Protein AF-A0A1J5QYT0-F1 (afdb_monomer_lite)

pLDDT: mean 80.55, std 23.16, range [34.62, 98.75]

Foldseek 3Di:
DDDDDDDDDDDDDDDDDDDDDDDDDDDDDDDDDDDDDDDDDDDDDDDDDDDDDDDDDPDDDPDPDPPPPPPPLDDAAADPAFDPDDAADDADAFQQWEWDDPDQQQLQIATRCVRAVFHFHPCDDLVCLVVALLDPCRLVVRADDPVRLVVNLVRQCRNHVPPADPQQFDFAFLQHSSLGTGRRDSNGTHRRDARNPDPHNDHPLVVLSVVLSVCCSVVQFPSSLQRSLSSVGSVCSNDRRNDPDD

Organism: NCBI:txid410659

Sequence (246 aa):
MNATRAVKPRGAAGYLWMLVGLVLCGVLVSGCRSTTADAPGGRVPSAGPGATGTPVPSGITAAPAPATTTAVAAALVVGPGPSGAYRAQAQPAPGTCHYRVLGAAAGSVLPDPVCTPGARNPAVTPATLRTTICRSGYSSSIRPPERITSTEKAASIKAYAYAGNRRVVEYDHLISLELGGDPNDSRNLWPEPNAATATTFTNAKDTVENRLHTLVCAGTITLASAQDAIASNWTTALAVATGPSS

Radius of gyration: 28.67 Å; chains: 1; bounding box: 87×89×65 Å

Secondary structure (DSSP, 8-state):
----PPPPP--PPPP-------------------------------------PPPPPS---PPPPP------PPPPEE-----TT--PPPPPPTT----EEEETTTTEEE--TTT---EE-TT--GGGGGGTTTSTTHHHHHPPPHHHHHHHHHHHHHHTT--S-TTT-EEEESS-GGGTB-SS-GGGEEEE---TT-SSS--HHHHHHHHHHHHHHTTSS-HHHHHHHHHHHTTTHHHHHH-S--

Structure (mmCIF, N/CA/C/O backbone):
data_AF-A0A1J5QYT0-F1
#
_entry.id   AF-A0A1J5QYT0-F1
#
loop_
_atom_site.group_PDB
_atom_site.id
_atom_site.type_symbol
_atom_site.label_atom_id
_atom_site.label_alt_id
_atom_site.label_comp_id
_atom_site.label_asym_id
_atom_site.label_entity_id
_atom_site.label_seq_id
_atom_site.pdbx_PDB_ins_code
_atom_site.Cartn_x
_atom_site.Cartn_y
_atom_site.Cartn_z
_atom_site.occupancy
_atom_site.B_iso_or_equiv
_atom_site.auth_seq_id
_atom_site.auth_comp_id
_atom_site.auth_asym_id
_atom_site.auth_atom_id
_atom_site.pdbx_PDB_model_num
ATOM 1 N N . MET A 1 1 ? 47.669 -43.168 10.881 1.00 47.53 1 MET A N 1
ATOM 2 C CA . MET A 1 1 ? 47.500 -41.713 10.683 1.00 47.53 1 MET A CA 1
ATOM 3 C C . MET A 1 1 ? 46.179 -41.480 9.966 1.00 47.53 1 MET A C 1
ATOM 5 O O . MET A 1 1 ? 46.131 -41.655 8.761 1.00 47.53 1 MET A O 1
ATOM 9 N N . ASN A 1 2 ? 45.100 -41.169 10.686 1.00 40.88 2 ASN A N 1
ATOM 10 C CA . ASN A 1 2 ? 43.971 -40.443 10.104 1.00 40.88 2 ASN A CA 1
ATOM 11 C C . ASN A 1 2 ? 43.167 -39.803 11.240 1.00 40.88 2 ASN A C 1
ATOM 13 O O . ASN A 1 2 ? 42.666 -40.500 12.119 1.00 40.88 2 ASN A O 1
ATOM 17 N N . ALA A 1 3 ? 43.157 -38.474 11.275 1.00 46.19 3 ALA A N 1
ATOM 18 C CA . ALA A 1 3 ? 42.608 -37.682 12.364 1.00 46.19 3 ALA A CA 1
ATOM 19 C C . ALA A 1 3 ? 41.097 -37.489 12.181 1.00 46.19 3 ALA A C 1
ATOM 21 O O . ALA A 1 3 ? 40.650 -36.824 11.248 1.00 46.19 3 ALA A O 1
ATOM 22 N N . THR A 1 4 ? 40.312 -38.024 13.111 1.00 51.75 4 THR A N 1
ATOM 23 C CA . THR A 1 4 ? 38.907 -37.665 13.329 1.00 51.75 4 THR A CA 1
ATOM 24 C C . THR A 1 4 ? 38.815 -36.214 13.805 1.00 51.75 4 THR A C 1
ATOM 26 O O . THR A 1 4 ? 39.212 -35.894 14.926 1.00 51.75 4 THR A O 1
ATOM 29 N N . ARG A 1 5 ? 38.290 -35.315 12.962 1.00 55.03 5 ARG A N 1
ATOM 30 C CA . ARG A 1 5 ? 37.909 -33.955 13.374 1.00 55.03 5 ARG A CA 1
ATOM 31 C C . ARG A 1 5 ? 36.536 -33.984 14.042 1.00 55.03 5 ARG A C 1
ATOM 33 O O . ARG A 1 5 ? 35.536 -34.296 13.406 1.00 55.03 5 ARG A O 1
ATOM 40 N N . ALA A 1 6 ? 36.513 -33.612 15.318 1.00 50.34 6 ALA A N 1
ATOM 41 C CA . ALA A 1 6 ? 35.306 -33.318 16.074 1.00 50.34 6 ALA A CA 1
ATOM 42 C C . ALA A 1 6 ? 34.612 -32.058 15.524 1.00 50.34 6 ALA A C 1
ATOM 44 O O . ALA A 1 6 ? 35.241 -31.013 15.344 1.00 50.34 6 ALA A O 1
ATOM 45 N N . VAL A 1 7 ? 33.305 -32.157 15.278 1.00 56.94 7 VAL A N 1
ATOM 46 C CA . VAL A 1 7 ? 32.436 -31.028 14.927 1.00 56.94 7 VAL A CA 1
ATOM 47 C C . VAL A 1 7 ? 31.941 -30.382 16.222 1.00 56.94 7 VAL A C 1
ATOM 49 O O . VAL A 1 7 ? 31.305 -31.028 17.050 1.00 56.94 7 VAL A O 1
ATOM 52 N N . LYS A 1 8 ? 32.260 -29.097 16.406 1.00 48.34 8 LYS A N 1
ATOM 53 C CA . LYS A 1 8 ? 31.825 -28.267 17.538 1.00 48.34 8 LYS A CA 1
ATOM 54 C C . LYS A 1 8 ? 30.426 -27.690 17.257 1.00 48.34 8 LYS A C 1
ATOM 56 O O . LYS A 1 8 ? 30.252 -27.103 16.188 1.00 48.34 8 LYS A O 1
ATOM 61 N N . PRO A 1 9 ? 29.459 -27.757 18.189 1.00 41.28 9 PRO A N 1
ATOM 62 C CA . PRO A 1 9 ? 28.182 -27.069 18.033 1.00 41.28 9 PRO A CA 1
ATOM 63 C C . PRO A 1 9 ? 28.350 -25.562 18.295 1.00 41.28 9 PRO A C 1
ATOM 65 O O . PRO A 1 9 ? 28.889 -25.147 19.321 1.00 41.28 9 PRO A O 1
ATOM 68 N N . ARG A 1 10 ? 27.889 -24.730 17.357 1.00 53.59 10 ARG A N 1
ATOM 69 C CA . ARG A 1 10 ? 27.567 -23.307 17.572 1.00 53.59 10 ARG A CA 1
ATOM 70 C C . ARG A 1 10 ? 26.034 -23.269 17.599 1.00 53.59 10 ARG A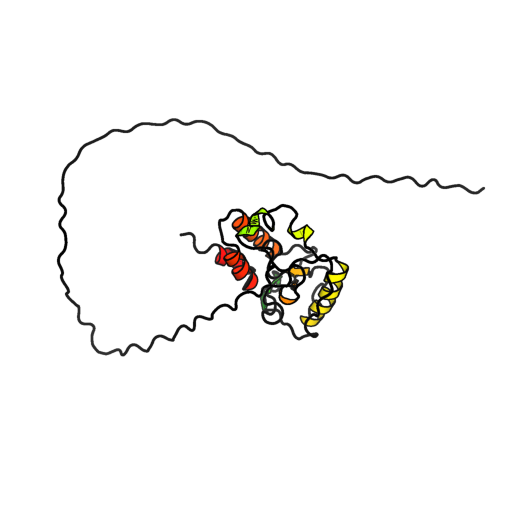 C 1
ATOM 72 O O . ARG A 1 10 ? 25.425 -23.699 16.633 1.00 53.59 10 ARG A O 1
ATOM 79 N N . GLY A 1 11 ? 25.354 -22.983 18.703 1.00 38.31 11 GLY A N 1
ATOM 80 C CA . GLY A 1 11 ? 25.472 -21.786 19.531 1.00 38.31 11 GLY A CA 1
ATOM 81 C C . GLY A 1 11 ? 24.273 -20.901 19.186 1.00 38.31 11 GLY A C 1
ATOM 82 O O . GLY A 1 11 ? 24.306 -20.214 18.171 1.00 38.31 11 GLY A O 1
ATOM 83 N N . ALA A 1 12 ? 23.200 -21.008 19.975 1.00 43.28 12 ALA A N 1
ATOM 84 C CA . ALA A 1 12 ? 21.952 -20.268 19.815 1.00 43.28 12 ALA A CA 1
ATOM 85 C C . ALA A 1 12 ? 22.198 -18.750 19.877 1.00 43.28 12 ALA A C 1
ATOM 87 O O . ALA A 1 12 ? 22.829 -18.266 20.815 1.00 43.28 12 ALA A O 1
ATOM 88 N N . ALA A 1 13 ? 21.697 -18.008 18.888 1.00 44.47 13 ALA A N 1
ATOM 89 C CA . ALA A 1 13 ? 21.693 -16.549 18.906 1.00 44.47 13 ALA A CA 1
ATOM 90 C C . ALA A 1 13 ? 20.397 -16.061 19.566 1.00 44.47 13 ALA A C 1
ATOM 92 O O . ALA A 1 13 ? 19.299 -16.453 19.174 1.00 44.47 13 ALA A O 1
ATOM 93 N N . GLY A 1 14 ? 20.571 -15.269 20.622 1.00 36.34 14 GLY A N 1
ATOM 94 C CA . GLY A 1 14 ? 19.535 -14.839 21.547 1.00 36.34 14 GLY A CA 1
ATOM 95 C C . GLY A 1 14 ? 18.600 -13.758 21.009 1.00 36.34 14 GLY A C 1
ATOM 96 O O . GLY A 1 14 ? 18.955 -12.941 20.164 1.00 36.34 14 GLY A O 1
ATOM 97 N N . TYR A 1 15 ? 17.400 -13.762 21.584 1.00 39.50 15 TYR A N 1
ATOM 98 C CA . TYR A 1 15 ? 16.420 -12.687 21.547 1.00 39.50 15 TYR A CA 1
ATOM 99 C C . TYR A 1 15 ? 16.950 -11.481 22.331 1.00 39.50 15 TYR A C 1
ATOM 101 O O . TYR A 1 15 ? 17.234 -11.607 23.521 1.00 39.50 15 TYR A O 1
ATOM 109 N N . LEU A 1 16 ? 17.038 -10.313 21.692 1.00 36.62 16 LEU A N 1
ATOM 110 C CA . LEU A 1 16 ? 17.298 -9.045 22.372 1.00 36.62 16 LEU A CA 1
ATOM 111 C C . LEU A 1 16 ? 16.036 -8.181 22.314 1.00 36.62 16 LEU A C 1
ATOM 113 O O . LEU A 1 16 ? 15.760 -7.509 21.325 1.00 36.62 16 LEU A O 1
ATOM 117 N N . TRP A 1 17 ? 15.264 -8.237 23.396 1.00 34.62 17 TRP A N 1
ATOM 118 C CA . TRP A 1 17 ? 14.227 -7.266 23.720 1.00 34.62 17 TRP A CA 1
ATOM 119 C C . TRP A 1 17 ? 14.908 -5.994 24.232 1.00 34.62 17 TRP A C 1
ATOM 121 O O . TRP A 1 17 ? 15.560 -6.034 25.274 1.00 34.62 17 TRP A O 1
ATOM 131 N N . MET A 1 18 ? 14.756 -4.866 23.539 1.00 42.75 18 MET A N 1
ATOM 132 C CA . MET A 1 18 ? 15.045 -3.556 24.129 1.00 42.75 18 MET A CA 1
ATOM 133 C C . MET A 1 18 ? 13.746 -2.943 24.652 1.00 42.75 18 MET A C 1
ATOM 135 O O . MET A 1 18 ? 12.896 -2.488 23.892 1.00 42.75 18 MET A O 1
ATOM 139 N N . LEU A 1 19 ? 13.617 -2.956 25.978 1.00 42.78 19 LEU A N 1
ATOM 140 C CA . LEU A 1 19 ? 12.726 -2.100 26.754 1.00 42.78 19 LEU A CA 1
ATOM 141 C C . LEU A 1 19 ? 13.411 -0.740 26.932 1.00 42.78 19 LEU A C 1
ATOM 143 O O . LEU A 1 19 ? 14.552 -0.695 27.390 1.00 42.78 19 LEU A O 1
ATOM 147 N N . VAL A 1 20 ? 12.714 0.361 26.643 1.00 47.28 20 VAL A N 1
ATOM 148 C CA . VAL A 1 20 ? 13.148 1.706 27.049 1.00 47.28 20 VAL A CA 1
ATOM 149 C C . VAL A 1 20 ? 12.039 2.386 27.850 1.00 47.28 20 VAL A C 1
ATOM 151 O O . VAL A 1 20 ? 11.028 2.824 27.315 1.00 47.28 20 VAL A O 1
ATOM 154 N N . GLY A 1 21 ? 12.269 2.385 29.166 1.00 37.53 21 GLY A N 1
ATOM 155 C CA . GLY A 1 21 ? 12.134 3.491 30.120 1.00 37.53 21 GLY A CA 1
ATOM 156 C C . GLY A 1 21 ? 11.015 4.516 29.951 1.00 37.53 21 GLY A C 1
ATOM 157 O O . GLY A 1 21 ? 11.163 5.505 29.243 1.00 37.53 21 GLY A O 1
ATOM 158 N N . LEU A 1 22 ? 9.974 4.341 30.761 1.00 39.31 22 LEU A N 1
ATOM 159 C CA . LEU A 1 22 ? 8.993 5.353 31.142 1.00 39.31 22 LEU A CA 1
ATOM 160 C C . LEU A 1 22 ? 9.636 6.287 32.188 1.00 39.31 22 LEU A C 1
ATOM 162 O O . LEU A 1 22 ? 10.014 5.819 33.261 1.00 39.31 22 LEU A O 1
ATOM 166 N N . VAL A 1 23 ? 9.764 7.587 31.905 1.00 51.66 23 VAL A N 1
ATOM 167 C CA . VAL A 1 23 ? 10.122 8.597 32.918 1.00 51.66 23 VAL A CA 1
ATOM 168 C C . VAL A 1 23 ? 8.889 9.442 33.206 1.00 51.66 23 VAL A C 1
ATOM 170 O O . VAL A 1 23 ? 8.505 10.311 32.428 1.00 51.66 23 VAL A O 1
ATOM 173 N N . LEU A 1 24 ? 8.262 9.142 34.342 1.00 41.66 24 LEU A N 1
ATOM 174 C CA . LEU A 1 24 ? 7.278 9.983 35.008 1.00 41.66 24 LEU A CA 1
ATOM 175 C C . LEU A 1 24 ? 8.041 10.982 35.889 1.00 41.66 24 LEU A C 1
ATOM 177 O O . LEU A 1 24 ? 8.827 10.568 36.738 1.00 41.66 24 LEU A O 1
ATOM 181 N N . CYS A 1 25 ? 7.769 12.275 35.747 1.00 44.53 25 CYS A N 1
ATOM 182 C CA . CYS A 1 25 ? 8.066 13.255 36.787 1.00 44.53 25 CYS A CA 1
ATOM 183 C C . CYS A 1 25 ? 6.826 14.136 36.944 1.00 44.53 25 CYS A C 1
ATOM 185 O O . CYS A 1 25 ? 6.512 14.945 36.075 1.00 44.53 25 CYS A O 1
ATOM 187 N N . GLY A 1 26 ? 6.075 13.906 38.018 1.00 43.09 26 GLY A N 1
ATOM 188 C CA . GLY A 1 26 ? 4.998 14.785 38.452 1.00 43.09 26 GLY A CA 1
ATOM 189 C C . GLY A 1 26 ? 5.463 15.616 39.636 1.00 43.09 26 GLY A C 1
ATOM 190 O O . GLY A 1 26 ? 6.145 15.072 40.494 1.00 43.09 26 GLY A O 1
ATOM 191 N N . VAL A 1 27 ? 5.044 16.883 39.711 1.00 50.00 27 VAL A N 1
ATOM 192 C CA . VAL A 1 27 ? 4.913 17.639 40.968 1.00 50.00 27 VAL A CA 1
ATOM 193 C C . VAL A 1 27 ? 3.768 18.663 40.846 1.00 50.00 27 VAL A C 1
ATOM 195 O O . VAL A 1 27 ? 3.846 19.626 40.096 1.00 50.00 27 VAL A O 1
ATOM 198 N N . LEU A 1 28 ? 2.708 18.363 41.603 1.00 50.97 28 LEU A N 1
ATOM 199 C CA . LEU A 1 28 ? 1.889 19.185 42.512 1.00 50.97 28 LEU A CA 1
ATOM 200 C C . LEU A 1 28 ? 1.240 20.525 42.083 1.00 50.97 28 LEU A C 1
ATOM 202 O O . LEU A 1 28 ? 1.853 21.578 41.972 1.00 50.97 28 LEU A O 1
ATOM 206 N N . VAL A 1 29 ? -0.092 20.413 42.044 1.00 51.84 29 VAL A N 1
ATOM 207 C CA . VAL A 1 29 ? -1.202 21.319 42.390 1.00 51.84 29 VAL A CA 1
ATOM 208 C C . VAL A 1 29 ? -0.891 22.449 43.391 1.00 51.84 29 VAL A C 1
ATOM 210 O O . VAL A 1 29 ? -0.418 22.192 44.494 1.00 51.84 29 VAL A O 1
ATOM 213 N N . SER A 1 30 ? -1.366 23.664 43.088 1.00 52.69 30 SER A N 1
ATOM 214 C CA . SER A 1 30 ? -2.008 24.536 44.085 1.00 52.69 30 SER A CA 1
ATOM 215 C C . SER A 1 30 ? -3.006 25.476 43.400 1.00 52.69 30 SER A C 1
ATOM 217 O O . SER A 1 30 ? -2.678 26.132 42.414 1.00 52.69 30 SER A O 1
ATOM 219 N N . GLY A 1 31 ? -4.250 25.477 43.882 1.00 45.00 31 GLY A N 1
ATOM 220 C CA . GLY A 1 31 ? -5.338 26.301 43.364 1.00 45.00 31 GLY A CA 1
ATOM 221 C C . GLY A 1 31 ? -5.464 27.643 44.083 1.00 45.00 31 GLY A C 1
ATOM 222 O O . GLY A 1 31 ? -4.975 27.808 45.194 1.00 45.00 31 GLY A O 1
ATOM 223 N N . CYS A 1 32 ? -6.222 28.557 43.481 1.00 51.12 32 CYS A N 1
ATOM 224 C CA . CYS A 1 32 ? -6.883 29.650 44.189 1.00 51.12 32 CYS A CA 1
ATOM 225 C C . CYS A 1 32 ? -8.331 29.766 43.703 1.00 51.12 32 CYS A C 1
ATOM 227 O O . CYS A 1 32 ? -8.623 29.633 42.516 1.00 51.12 32 CYS A O 1
ATOM 229 N N . ARG A 1 33 ? -9.228 29.943 44.676 1.00 51.59 33 ARG A N 1
ATOM 230 C CA . ARG A 1 33 ? -10.684 30.021 44.538 1.00 51.59 33 ARG A CA 1
ATOM 231 C C . ARG A 1 33 ? -11.155 31.429 44.168 1.00 51.59 33 ARG A C 1
ATOM 233 O O . ARG A 1 33 ? -10.459 32.415 44.377 1.00 51.59 33 ARG A O 1
ATOM 240 N N . SER A 1 34 ? -12.386 31.435 43.673 1.00 49.06 34 SER A N 1
ATOM 241 C CA . SER A 1 34 ? -13.266 32.518 43.248 1.00 49.06 34 SER A CA 1
ATOM 242 C C . SER A 1 34 ? -13.368 33.729 44.179 1.00 49.06 34 SER A C 1
ATOM 244 O O . SER A 1 34 ? -13.469 33.579 45.396 1.00 49.06 34 SER A O 1
ATOM 246 N N . THR A 1 35 ? -13.557 34.901 43.573 1.00 44.41 35 THR A N 1
ATOM 247 C CA . THR A 1 35 ? -14.359 35.989 44.143 1.00 44.41 35 THR A CA 1
ATOM 248 C C . THR A 1 35 ? -15.437 36.414 43.147 1.00 44.41 35 THR A C 1
ATOM 250 O O . THR A 1 35 ? -15.212 36.566 41.949 1.00 44.41 35 THR A O 1
ATOM 253 N N . THR A 1 36 ? -16.644 36.515 43.685 1.00 50.53 36 THR A N 1
ATOM 254 C CA . THR A 1 36 ? -17.898 36.983 43.097 1.00 50.53 36 THR A CA 1
ATOM 255 C C . THR A 1 36 ? -17.939 38.509 43.017 1.00 50.53 36 THR A C 1
ATOM 257 O O . THR A 1 36 ? -17.488 39.166 43.953 1.00 50.53 36 THR A O 1
ATOM 260 N N . ALA A 1 37 ? -18.586 39.063 41.990 1.00 46.06 37 ALA A N 1
ATOM 261 C CA . ALA A 1 37 ? -19.255 40.361 42.078 1.00 46.06 37 ALA A CA 1
ATOM 262 C C . ALA A 1 37 ? -20.451 40.421 41.108 1.00 46.06 37 ALA A C 1
ATOM 264 O O . ALA A 1 37 ? -20.388 39.911 39.991 1.00 46.06 37 ALA A O 1
ATOM 265 N N . ASP A 1 38 ? -21.529 41.002 41.625 1.00 43.12 38 ASP A N 1
ATOM 266 C CA . ASP A 1 38 ? -22.913 41.085 41.156 1.00 43.12 38 ASP A CA 1
ATOM 267 C C . ASP A 1 38 ? -23.181 41.736 39.779 1.00 43.12 38 ASP A C 1
ATOM 269 O O . ASP A 1 38 ? -22.491 42.662 39.366 1.00 43.12 38 ASP A O 1
ATOM 273 N N . ALA A 1 39 ? -24.236 41.207 39.128 1.00 42.06 39 ALA A N 1
ATOM 274 C CA . ALA A 1 39 ? -25.453 41.806 38.519 1.00 42.06 39 ALA A CA 1
ATOM 275 C C . ALA A 1 39 ? -25.551 43.346 38.253 1.00 42.06 39 ALA A C 1
ATOM 277 O O . ALA A 1 39 ? -24.834 44.105 38.894 1.00 42.06 39 ALA A O 1
ATOM 278 N N . PRO A 1 40 ? -26.507 43.871 37.424 1.00 53.91 40 PRO A N 1
ATOM 279 C CA . PRO A 1 40 ? -27.747 43.235 36.938 1.00 53.91 40 PRO A CA 1
ATOM 280 C C . PRO A 1 40 ? -28.182 43.514 35.470 1.00 53.91 40 PRO A C 1
ATOM 282 O O . PRO A 1 40 ? -27.753 44.452 34.814 1.00 53.91 40 PRO A O 1
ATOM 285 N N . GLY A 1 41 ? -29.150 42.707 35.011 1.00 38.72 41 GLY A N 1
ATOM 286 C CA . GLY A 1 41 ? -30.360 43.144 34.291 1.00 38.72 41 GLY A CA 1
ATOM 287 C C . GLY A 1 41 ? -30.237 43.860 32.938 1.00 38.72 41 GLY A C 1
ATOM 288 O O . GLY A 1 41 ? -30.025 45.064 32.877 1.00 38.72 41 GLY A O 1
ATOM 289 N N . GLY A 1 42 ? -30.583 43.161 31.850 1.00 36.56 42 GLY A N 1
ATOM 290 C CA . GLY A 1 42 ? -30.790 43.792 30.542 1.00 36.56 42 GLY A CA 1
ATOM 291 C C . GLY A 1 42 ? -31.552 42.915 29.546 1.00 36.56 42 GLY A C 1
ATOM 292 O O . GLY A 1 42 ? -30.956 42.118 28.840 1.00 36.56 42 GLY A O 1
ATOM 293 N N . ARG A 1 43 ? -32.881 43.070 29.546 1.00 44.06 43 ARG A N 1
ATOM 294 C CA . ARG A 1 43 ? -33.899 42.710 28.533 1.00 44.06 43 ARG A CA 1
ATOM 295 C C . ARG A 1 43 ? -33.461 42.044 27.211 1.00 44.06 43 ARG A C 1
ATOM 297 O O . ARG A 1 43 ? -32.751 42.626 26.401 1.00 44.06 43 ARG A O 1
ATOM 304 N N . VAL A 1 44 ? -34.129 40.925 26.923 1.00 49.50 44 VAL A N 1
ATOM 305 C CA . VAL A 1 44 ? -34.442 40.422 25.572 1.00 49.50 44 VAL A CA 1
ATOM 306 C C . VAL A 1 44 ? -35.387 41.402 24.851 1.00 49.50 44 VAL A C 1
ATOM 308 O O . VAL A 1 44 ? -36.298 41.941 25.489 1.00 49.50 44 VAL A O 1
ATOM 311 N N . PRO A 1 45 ? -35.248 41.570 23.525 1.00 53.06 45 PRO A N 1
ATOM 312 C CA . PRO A 1 45 ? -36.431 41.485 22.671 1.00 53.06 45 PRO A CA 1
ATOM 313 C C . PRO A 1 45 ? -36.247 40.550 21.467 1.00 53.06 45 PRO A C 1
ATOM 315 O O . PRO A 1 45 ? -35.181 40.434 20.869 1.00 53.06 45 PRO A O 1
ATOM 318 N N . SER A 1 46 ? -37.356 39.895 21.137 1.00 41.81 46 SER A N 1
ATOM 319 C CA . SER A 1 46 ? -37.564 39.007 19.999 1.00 41.81 46 SER A CA 1
ATOM 320 C C . SER A 1 46 ? -38.021 39.789 18.757 1.00 41.81 46 SER A C 1
ATOM 322 O O . SER A 1 46 ? -38.768 40.752 18.896 1.00 41.81 46 SER A O 1
ATOM 324 N N . ALA A 1 47 ? -37.590 39.302 17.587 1.00 43.84 47 ALA A N 1
ATOM 325 C CA . ALA A 1 47 ? -38.208 39.314 16.250 1.00 43.84 47 ALA A CA 1
ATOM 326 C C . ALA A 1 47 ? -38.813 40.602 15.636 1.00 43.84 47 ALA A C 1
ATOM 328 O O . ALA A 1 47 ? -39.741 41.205 16.166 1.00 43.84 47 ALA A O 1
ATOM 329 N N . GLY A 1 48 ? -38.432 40.881 14.380 1.00 39.53 48 GLY A N 1
ATOM 330 C CA . GLY A 1 48 ? -39.274 41.624 13.428 1.00 39.53 48 GLY A CA 1
ATOM 331 C C . GLY A 1 48 ? -38.531 42.149 12.189 1.00 39.53 48 GLY A C 1
ATOM 332 O O . GLY A 1 48 ? -37.387 42.555 12.334 1.00 39.53 48 GLY A O 1
ATOM 333 N N . PRO A 1 49 ? -39.126 42.116 10.978 1.00 54.72 49 PRO A N 1
ATOM 334 C CA . PRO A 1 49 ? -38.410 41.996 9.704 1.00 54.72 49 PRO A CA 1
ATOM 335 C C . PRO A 1 49 ? -38.095 43.345 9.036 1.00 54.72 49 PRO A C 1
ATOM 337 O O . PRO A 1 49 ? -38.795 44.332 9.238 1.00 54.72 49 PRO A O 1
ATOM 340 N N . GLY A 1 50 ? -37.079 43.369 8.170 1.00 39.66 50 GLY A N 1
ATOM 341 C CA . GLY A 1 50 ? -36.724 44.562 7.402 1.00 39.66 50 GLY A CA 1
ATOM 342 C C . GLY A 1 50 ? -35.848 44.230 6.205 1.00 39.66 50 GLY A C 1
ATOM 343 O O . GLY A 1 50 ? -34.629 44.331 6.268 1.00 39.66 50 GLY A O 1
ATOM 344 N N . ALA A 1 51 ? -36.488 43.808 5.119 1.00 46.94 51 ALA A N 1
ATOM 345 C CA . ALA A 1 51 ? -35.884 43.774 3.802 1.00 46.94 51 ALA A CA 1
ATOM 346 C C . ALA A 1 51 ? -35.660 45.210 3.304 1.00 46.94 51 ALA A C 1
ATOM 348 O O . ALA A 1 51 ? -36.616 45.969 3.166 1.00 46.94 51 ALA A O 1
ATOM 349 N N . THR A 1 52 ? -34.423 45.548 2.955 1.00 45.59 52 THR A N 1
ATOM 350 C CA . THR A 1 52 ? -34.118 46.607 1.989 1.00 45.59 52 THR A CA 1
ATOM 351 C C . THR A 1 52 ? -33.049 46.080 1.044 1.00 45.59 52 THR A C 1
ATOM 353 O O . THR A 1 52 ? -31.860 46.039 1.346 1.00 45.59 52 THR A O 1
ATOM 356 N N . GLY A 1 53 ? -33.519 45.586 -0.101 1.00 39.16 53 GLY A N 1
ATOM 357 C CA . GLY A 1 53 ? -32.672 45.188 -1.211 1.00 39.16 53 GLY A CA 1
ATOM 358 C C . GLY A 1 53 ? -32.019 46.411 -1.843 1.00 39.16 53 GLY A C 1
ATOM 359 O O . GLY A 1 53 ? -32.692 47.371 -2.213 1.00 39.16 53 GLY A O 1
ATOM 360 N N . THR A 1 54 ? -30.703 46.355 -1.991 1.00 48.28 54 THR A N 1
ATOM 361 C CA . THR A 1 54 ? -29.959 47.239 -2.885 1.00 48.28 54 THR A CA 1
ATOM 362 C C . THR A 1 54 ? -30.160 46.738 -4.323 1.00 48.28 54 THR A C 1
ATOM 364 O O . THR A 1 54 ? -30.011 45.534 -4.552 1.00 48.28 54 THR A O 1
ATOM 367 N N . PRO A 1 55 ? -30.485 47.589 -5.313 1.00 47.84 55 PRO A N 1
ATOM 368 C CA . PRO A 1 55 ? -30.610 47.142 -6.695 1.00 47.84 55 PRO A CA 1
ATOM 369 C C . PRO A 1 55 ? -29.222 46.823 -7.260 1.00 47.84 55 PRO A C 1
ATOM 371 O O . PRO A 1 55 ? -28.355 47.694 -7.326 1.00 47.84 55 PRO A O 1
ATOM 374 N N . VAL A 1 56 ? -29.011 45.578 -7.686 1.00 52.97 56 VAL A N 1
ATOM 375 C CA . VAL A 1 56 ? -27.872 45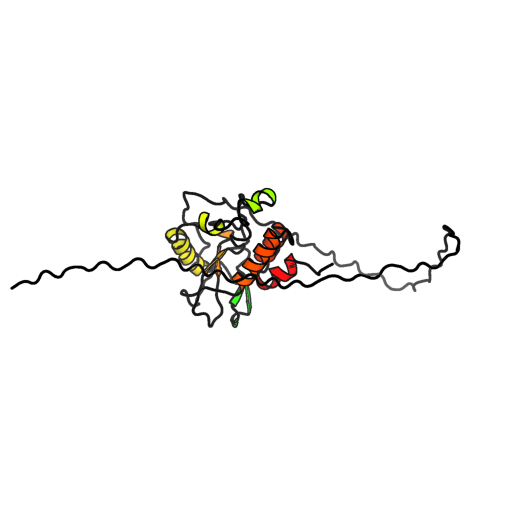.198 -8.532 1.00 52.97 56 VAL A CA 1
ATOM 376 C C . VAL A 1 56 ? -28.173 45.695 -9.954 1.00 52.97 56 VAL A C 1
ATOM 378 O O . VAL A 1 56 ? -29.282 45.457 -10.442 1.00 52.97 56 VAL A O 1
ATOM 381 N N . PRO A 1 57 ? -27.251 46.394 -10.640 1.00 42.53 57 PRO A N 1
ATOM 382 C CA . PRO A 1 57 ? -27.493 46.848 -12.002 1.00 42.53 57 PRO A CA 1
ATOM 383 C C . PRO A 1 57 ? -27.719 45.655 -12.939 1.00 42.53 57 PRO A C 1
ATOM 385 O O . PRO A 1 57 ? -26.963 44.683 -12.953 1.00 42.53 57 PRO A O 1
ATOM 388 N N . SER A 1 58 ? -28.793 45.747 -13.723 1.00 50.69 58 SER A N 1
ATOM 389 C CA . SER A 1 58 ? -29.123 44.807 -14.794 1.00 50.69 58 SER A CA 1
ATOM 390 C C . SER A 1 58 ? -28.043 44.867 -15.874 1.00 50.69 58 SER A C 1
ATOM 392 O O . SER A 1 58 ? -27.791 45.936 -16.424 1.00 50.69 58 SER A O 1
ATOM 394 N N . GLY A 1 59 ? -27.399 43.735 -16.177 1.00 49.66 59 GLY A N 1
ATOM 395 C CA . GLY A 1 59 ? -26.414 43.683 -17.265 1.00 49.66 59 GLY A CA 1
ATOM 396 C C . GLY A 1 59 ? -25.493 42.465 -17.345 1.00 49.66 59 GLY A C 1
ATOM 397 O O . GLY A 1 59 ? -24.753 42.357 -18.314 1.00 49.66 59 GLY A O 1
ATOM 398 N N . ILE A 1 60 ? -25.527 41.531 -16.392 1.00 46.38 60 ILE A N 1
ATOM 399 C CA . ILE A 1 60 ? -24.707 40.311 -16.449 1.00 46.38 60 ILE A CA 1
ATOM 400 C C . ILE A 1 60 ? -25.585 39.073 -16.296 1.00 46.38 60 ILE A C 1
ATOM 402 O O . ILE A 1 60 ? -25.986 38.693 -15.199 1.00 46.38 60 ILE A O 1
ATOM 406 N N . THR A 1 61 ? -25.885 38.430 -17.421 1.00 46.53 61 THR A N 1
ATOM 407 C CA . THR A 1 61 ? -26.306 37.028 -17.440 1.00 46.53 61 THR A CA 1
ATOM 408 C C . THR A 1 61 ? -25.182 36.196 -16.834 1.00 46.53 61 THR A C 1
ATOM 410 O O . THR A 1 61 ? -24.118 36.057 -17.440 1.00 46.53 61 THR A O 1
ATOM 413 N N . ALA A 1 62 ? -25.399 35.673 -15.626 1.00 53.28 62 ALA A N 1
ATOM 414 C CA . ALA A 1 62 ? -24.499 34.702 -15.024 1.00 53.28 62 ALA A CA 1
ATOM 415 C C . ALA A 1 62 ? -24.435 33.474 -15.940 1.00 53.28 62 ALA A C 1
ATOM 417 O O . ALA A 1 62 ? -25.455 32.837 -16.212 1.00 53.28 62 ALA A O 1
ATOM 418 N N . ALA A 1 63 ? -23.241 33.172 -16.448 1.00 59.72 63 ALA A N 1
ATOM 419 C CA . ALA A 1 63 ? -22.990 31.920 -17.142 1.00 59.72 63 ALA A CA 1
ATOM 420 C C . ALA A 1 63 ? -23.361 30.756 -16.204 1.00 59.72 63 ALA A C 1
ATOM 422 O O . ALA A 1 63 ? -23.069 30.842 -15.005 1.00 59.72 63 ALA A O 1
ATOM 423 N N . PRO A 1 64 ? -24.007 29.684 -16.700 1.00 54.06 64 PRO A N 1
ATOM 424 C CA . PRO A 1 64 ? -24.286 28.526 -15.868 1.00 54.06 64 PRO A CA 1
ATOM 425 C C . PRO A 1 64 ? -22.961 28.017 -15.300 1.00 54.06 64 PRO A C 1
ATOM 427 O O . PRO A 1 64 ? -21.993 27.826 -16.039 1.00 54.06 64 PRO A O 1
ATOM 430 N N . ALA A 1 65 ? -22.912 27.851 -13.977 1.00 60.22 65 ALA A N 1
ATOM 431 C CA . ALA A 1 65 ? -21.768 27.246 -13.316 1.00 60.22 65 ALA A CA 1
ATOM 432 C C . ALA A 1 65 ? -21.471 25.898 -13.997 1.00 60.22 65 ALA A C 1
ATOM 434 O O . ALA A 1 65 ? -22.418 25.153 -14.281 1.00 60.22 65 ALA A O 1
ATOM 435 N N . PRO A 1 66 ? -20.200 25.571 -14.292 1.00 52.06 66 PRO A N 1
ATOM 436 C CA . PRO A 1 66 ? -19.877 24.259 -14.820 1.00 52.06 66 PRO A CA 1
ATOM 437 C C . PRO A 1 66 ? -20.376 23.232 -13.807 1.00 52.06 66 PRO A C 1
ATOM 439 O O . PRO A 1 66 ? -20.076 23.332 -12.617 1.00 52.06 66 PRO A O 1
ATOM 442 N N . ALA A 1 67 ? -21.185 22.281 -14.270 1.00 54.12 67 ALA A N 1
ATOM 443 C CA . ALA A 1 67 ? -21.600 21.163 -13.448 1.00 54.12 67 ALA A CA 1
ATOM 444 C C . ALA A 1 67 ? -20.331 20.474 -12.944 1.00 54.12 67 ALA A C 1
ATOM 446 O O . ALA A 1 67 ? -19.561 19.917 -13.728 1.00 54.12 67 ALA A O 1
ATOM 447 N N . THR A 1 68 ? -20.081 20.563 -11.641 1.00 46.31 68 THR A N 1
ATOM 448 C CA . THR A 1 68 ? -19.037 19.789 -10.989 1.00 46.31 68 THR A CA 1
ATOM 449 C C . THR A 1 68 ? -19.464 18.337 -11.115 1.00 46.31 68 THR A C 1
ATOM 451 O O . THR A 1 68 ? -20.305 17.856 -10.357 1.00 46.31 68 THR A O 1
ATOM 454 N N . THR A 1 69 ? -18.950 17.634 -12.120 1.00 43.03 69 THR A N 1
ATOM 455 C CA . THR A 1 69 ? -19.063 16.183 -12.177 1.00 43.03 69 THR A CA 1
ATOM 456 C C . THR A 1 69 ? -18.259 15.672 -10.992 1.00 43.03 69 THR A C 1
ATOM 458 O O . THR A 1 69 ? -17.036 15.564 -11.064 1.00 43.03 69 THR A O 1
ATOM 461 N N . THR A 1 70 ? -18.922 15.442 -9.859 1.00 47.84 70 THR A N 1
ATOM 462 C CA . THR A 1 70 ? -18.321 14.742 -8.729 1.00 47.84 70 THR A CA 1
ATOM 463 C C . THR A 1 70 ? -17.921 13.374 -9.256 1.00 47.84 70 THR A C 1
ATOM 465 O O . THR A 1 70 ? -18.772 12.507 -9.453 1.00 47.84 70 THR A O 1
ATOM 468 N N . ALA A 1 71 ? -16.636 13.200 -9.562 1.00 49.66 71 ALA A N 1
ATOM 469 C CA . ALA A 1 71 ? -16.083 11.895 -9.851 1.00 49.66 71 ALA A CA 1
ATOM 470 C C . ALA A 1 71 ? -16.333 11.049 -8.602 1.00 49.66 71 ALA A C 1
ATOM 472 O O . ALA A 1 71 ? -15.720 11.270 -7.558 1.00 49.66 71 ALA A O 1
ATOM 473 N N . VAL A 1 72 ? -17.300 10.137 -8.682 1.00 45.72 72 VAL A N 1
ATOM 474 C CA . VAL A 1 72 ? -17.514 9.143 -7.637 1.00 45.72 72 VAL A CA 1
ATOM 475 C C . VAL A 1 72 ? -16.245 8.306 -7.634 1.00 45.72 72 VAL A C 1
ATOM 477 O O . VAL A 1 72 ? -15.971 7.604 -8.608 1.00 45.72 72 VAL A O 1
ATOM 480 N N . ALA A 1 73 ? -15.425 8.449 -6.592 1.00 57.72 73 ALA A N 1
ATOM 481 C CA . ALA A 1 73 ? -14.258 7.602 -6.413 1.00 57.72 73 ALA A CA 1
ATOM 482 C C . ALA A 1 73 ? -14.726 6.145 -6.515 1.00 57.72 73 ALA A C 1
ATOM 484 O O . ALA A 1 73 ? -15.655 5.740 -5.810 1.00 57.72 73 ALA A O 1
ATOM 485 N N . ALA A 1 74 ? -14.149 5.385 -7.448 1.00 63.50 74 ALA A N 1
ATOM 486 C CA . ALA A 1 74 ? -14.488 3.980 -7.595 1.00 63.50 74 ALA A CA 1
ATOM 487 C C . ALA A 1 74 ? -14.213 3.285 -6.256 1.00 63.50 74 ALA A C 1
ATOM 489 O O . ALA A 1 74 ? -13.110 3.380 -5.720 1.00 63.50 74 ALA A O 1
ATOM 490 N N . ALA A 1 75 ? -15.236 2.641 -5.695 1.00 79.06 75 ALA A N 1
ATOM 491 C CA . ALA A 1 75 ? -15.113 1.991 -4.401 1.00 79.06 75 ALA A CA 1
ATOM 492 C C . ALA A 1 75 ? -14.031 0.905 -4.458 1.00 79.06 75 ALA A C 1
ATOM 494 O O . ALA A 1 75 ? -14.001 0.099 -5.392 1.00 79.06 75 ALA A O 1
ATOM 495 N N . LEU A 1 76 ? -13.171 0.865 -3.437 1.00 91.81 76 LEU A N 1
ATOM 496 C CA . LEU A 1 76 ? -12.121 -0.143 -3.336 1.00 91.81 76 LEU A CA 1
ATOM 497 C C . LEU A 1 76 ? -12.708 -1.552 -3.364 1.00 91.81 76 LEU A C 1
ATOM 499 O O . LEU A 1 76 ? -13.637 -1.886 -2.610 1.00 91.81 76 LEU A O 1
ATOM 503 N N . VAL A 1 77 ? -12.115 -2.390 -4.210 1.00 95.56 77 VAL A N 1
ATOM 504 C CA . VAL A 1 77 ? -12.543 -3.772 -4.388 1.00 95.56 77 VAL A CA 1
ATOM 505 C C . VAL A 1 77 ? -12.291 -4.561 -3.104 1.00 95.56 77 VAL A C 1
ATOM 507 O O . VAL A 1 77 ? -11.359 -4.283 -2.351 1.00 95.56 77 VAL A O 1
ATOM 510 N N . VAL A 1 78 ? -13.140 -5.546 -2.824 1.00 97.81 78 VAL A N 1
ATOM 511 C CA . VAL A 1 78 ? -12.915 -6.512 -1.745 1.00 97.81 78 VAL A CA 1
ATOM 512 C C . VAL A 1 78 ? -12.281 -7.760 -2.356 1.00 97.81 78 VAL A C 1
ATOM 514 O O . VAL A 1 78 ? -12.811 -8.319 -3.319 1.00 97.81 78 VAL A O 1
ATOM 517 N N . GLY A 1 79 ? -11.118 -8.142 -1.839 1.00 97.25 79 GLY A N 1
ATOM 518 C CA . GLY A 1 79 ? -10.376 -9.322 -2.262 1.00 97.25 79 GLY A CA 1
ATOM 519 C C . GLY A 1 79 ? -10.877 -10.610 -1.596 1.00 97.25 79 GLY A C 1
ATOM 520 O O . GLY A 1 79 ? -11.827 -10.586 -0.807 1.00 97.25 79 GLY A O 1
ATOM 521 N N . PRO A 1 80 ? -10.263 -11.760 -1.915 1.00 96.94 80 PRO A N 1
ATOM 522 C CA . PRO A 1 80 ? -10.615 -13.055 -1.329 1.00 96.94 80 PRO A CA 1
ATOM 523 C C . PRO A 1 80 ? -10.261 -13.181 0.164 1.00 96.94 80 PRO A C 1
ATOM 525 O O . PRO A 1 80 ? -10.826 -14.028 0.857 1.00 96.94 80 PRO A O 1
ATOM 528 N N . GLY A 1 81 ? -9.351 -12.354 0.671 1.00 97.25 81 GLY A N 1
ATOM 529 C CA . GLY A 1 81 ? -8.850 -12.398 2.036 1.00 97.25 81 GLY A CA 1
ATOM 530 C C . GLY A 1 81 ? -7.782 -13.466 2.275 1.00 97.25 81 GLY A C 1
ATOM 531 O O . GLY A 1 81 ? -7.309 -14.137 1.352 1.00 97.25 81 GLY A O 1
ATOM 532 N N . PRO A 1 82 ? -7.354 -13.619 3.539 1.00 96.06 82 PRO A N 1
ATOM 533 C CA . PRO A 1 82 ? -6.315 -14.561 3.899 1.00 96.06 82 PRO A CA 1
ATOM 534 C C . PRO A 1 82 ? -6.750 -16.012 3.716 1.00 96.06 82 PRO A C 1
ATOM 536 O O . PRO A 1 82 ? -7.871 -16.390 4.048 1.00 96.06 82 PRO A O 1
ATOM 539 N N . SER A 1 83 ? -5.826 -16.847 3.242 1.00 90.50 83 SER A N 1
ATOM 540 C CA . SER A 1 83 ? -6.069 -18.263 2.963 1.00 90.50 83 SER A CA 1
ATOM 541 C C . SER A 1 83 ? -4.929 -19.140 3.470 1.00 90.50 83 SER A C 1
ATOM 543 O O . SER A 1 83 ? -3.758 -18.795 3.350 1.00 90.50 83 SER A O 1
ATOM 545 N N . GLY A 1 84 ? -5.257 -20.332 3.975 1.00 86.38 84 GLY A N 1
ATOM 546 C CA . GLY A 1 84 ? -4.258 -21.361 4.293 1.00 86.38 84 GLY A CA 1
ATOM 547 C C . GLY A 1 84 ? -3.643 -22.029 3.054 1.00 86.38 84 GLY A C 1
ATOM 548 O O . GLY A 1 84 ? -2.691 -22.796 3.178 1.00 86.38 84 GLY A O 1
ATOM 549 N N . ALA A 1 85 ? -4.173 -21.754 1.858 1.00 91.50 85 ALA A N 1
ATOM 550 C CA . ALA A 1 85 ? -3.798 -22.410 0.608 1.00 91.50 85 ALA A CA 1
ATOM 551 C C . ALA A 1 85 ? -3.537 -21.396 -0.520 1.00 91.50 85 ALA A C 1
ATOM 553 O O . ALA A 1 85 ? -4.137 -21.477 -1.594 1.00 91.50 85 ALA A O 1
ATOM 554 N N . TYR A 1 86 ? -2.640 -20.433 -0.282 1.00 95.88 86 TYR A N 1
ATOM 555 C CA . TYR A 1 86 ? -2.255 -19.450 -1.298 1.00 95.88 86 TYR A CA 1
ATOM 556 C C . TYR A 1 86 ? -1.709 -20.091 -2.579 1.00 95.88 86 TYR A C 1
ATOM 558 O O . TYR A 1 86 ? -0.954 -21.069 -2.553 1.00 95.88 86 TYR A O 1
ATOM 566 N N . ARG A 1 87 ? -2.064 -19.474 -3.706 1.00 95.06 87 ARG A N 1
ATOM 567 C CA . ARG A 1 87 ? -1.564 -19.785 -5.047 1.00 95.06 87 ARG A CA 1
ATOM 568 C C . ARG A 1 87 ? -1.096 -18.493 -5.696 1.00 95.06 87 ARG A C 1
ATOM 570 O O . ARG A 1 87 ? -1.709 -17.456 -5.463 1.00 95.06 87 ARG A O 1
ATOM 577 N N . ALA A 1 88 ? -0.060 -18.592 -6.526 1.00 96.50 88 ALA A N 1
ATOM 578 C CA . ALA A 1 88 ? 0.415 -17.454 -7.298 1.00 96.50 88 ALA A CA 1
ATOM 579 C C . ALA A 1 88 ? -0.710 -16.929 -8.200 1.00 96.50 88 ALA A C 1
ATOM 581 O O . ALA A 1 88 ? -1.284 -17.696 -8.978 1.00 96.50 88 ALA A O 1
ATOM 582 N N . GLN A 1 89 ? -1.029 -15.646 -8.072 1.00 97.00 89 GLN A N 1
ATOM 583 C CA . GLN A 1 89 ? -1.975 -14.962 -8.941 1.00 97.00 89 GLN A CA 1
ATOM 584 C C . GLN A 1 89 ? -1.326 -14.601 -10.270 1.00 97.00 89 GLN A C 1
ATOM 586 O O . GLN A 1 89 ? -0.139 -14.267 -10.349 1.00 97.00 89 GLN A O 1
ATOM 591 N N . ALA A 1 90 ? -2.139 -14.625 -11.321 1.00 97.31 90 ALA A N 1
ATOM 592 C CA . ALA A 1 90 ? -1.740 -14.072 -12.601 1.00 97.31 90 ALA A CA 1
ATOM 593 C C . ALA A 1 90 ? -1.501 -12.562 -12.458 1.00 97.31 90 ALA A C 1
ATOM 595 O O . ALA A 1 90 ? -2.300 -11.849 -11.856 1.00 97.31 90 ALA A O 1
ATOM 596 N N . GLN A 1 91 ? -0.398 -12.090 -13.028 1.00 97.81 91 GLN A N 1
ATOM 597 C CA . GLN A 1 91 ? -0.114 -10.665 -13.170 1.00 97.81 91 GLN A CA 1
ATOM 598 C C . GLN A 1 91 ? -0.507 -10.213 -14.582 1.00 97.81 91 GLN A C 1
ATOM 600 O O . GLN A 1 91 ? -0.578 -11.059 -15.483 1.00 97.81 91 GLN A O 1
ATOM 605 N N . PRO A 1 92 ? -0.736 -8.908 -14.807 1.00 97.94 92 PRO A N 1
ATOM 606 C CA . PRO A 1 92 ? -0.960 -8.379 -16.147 1.00 97.94 92 PRO A CA 1
ATOM 607 C C . PRO A 1 92 ? 0.180 -8.731 -17.115 1.00 97.94 92 PRO A C 1
ATOM 609 O O . PRO A 1 92 ? 1.293 -9.082 -16.708 1.00 97.94 92 PRO A O 1
ATOM 612 N N . ALA A 1 93 ? -0.105 -8.663 -18.415 1.00 98.25 93 ALA A N 1
ATOM 613 C CA . ALA A 1 93 ? 0.881 -9.007 -19.430 1.00 98.25 93 ALA A CA 1
ATOM 614 C C . ALA A 1 93 ? 2.096 -8.053 -19.378 1.00 98.25 93 ALA A C 1
ATOM 616 O O . ALA A 1 93 ? 1.979 -6.909 -18.937 1.00 98.25 93 ALA A O 1
ATOM 617 N N . PRO A 1 94 ? 3.289 -8.496 -19.817 1.00 98.62 94 PRO A N 1
ATOM 618 C CA . PRO A 1 94 ? 4.470 -7.641 -19.828 1.00 98.62 94 PRO A CA 1
ATOM 619 C C . PRO A 1 94 ? 4.237 -6.305 -20.549 1.00 98.62 94 PRO A C 1
ATOM 621 O O . PRO A 1 94 ? 3.747 -6.290 -21.676 1.00 98.62 94 PRO A O 1
ATOM 624 N N . GLY A 1 95 ? 4.619 -5.200 -19.907 1.00 98.19 95 GLY A N 1
ATOM 625 C CA . GLY A 1 95 ? 4.525 -3.846 -20.456 1.00 98.19 95 GLY A CA 1
ATOM 626 C C . GLY A 1 95 ? 3.129 -3.216 -20.475 1.00 98.19 95 GLY A C 1
ATOM 627 O O . GLY A 1 95 ? 2.992 -2.139 -21.049 1.00 98.19 95 GLY A O 1
ATOM 628 N N . THR A 1 96 ? 2.106 -3.841 -19.879 1.00 98.56 96 THR A N 1
ATOM 629 C CA . THR A 1 96 ? 0.737 -3.289 -19.874 1.00 98.56 96 THR A CA 1
ATOM 630 C C . THR A 1 96 ? 0.416 -2.393 -18.681 1.00 98.56 96 THR A C 1
ATOM 632 O O . THR A 1 96 ? -0.676 -1.838 -18.647 1.00 98.56 96 THR A O 1
ATOM 635 N N . CYS A 1 97 ? 1.302 -2.290 -17.688 1.00 98.56 97 CYS A N 1
ATOM 636 C CA . CYS A 1 97 ? 1.105 -1.441 -16.513 1.00 98.56 97 CYS A CA 1
ATOM 637 C C . CYS A 1 97 ? 2.091 -0.279 -16.510 1.00 98.56 97 CYS A C 1
ATOM 639 O O . CYS A 1 97 ? 3.263 -0.442 -16.861 1.00 98.56 97 CYS A O 1
ATOM 641 N N . HIS A 1 98 ? 1.635 0.882 -16.047 1.00 97.88 98 HIS A N 1
ATOM 642 C CA . HIS A 1 98 ? 2.424 2.107 -16.063 1.00 97.88 98 HIS A CA 1
ATOM 643 C C . HIS A 1 98 ? 2.469 2.797 -14.699 1.00 97.88 98 HIS A C 1
ATOM 645 O O . HIS A 1 98 ? 1.454 3.121 -14.087 1.00 97.88 98 HIS A O 1
ATOM 651 N N . TYR A 1 99 ? 3.680 3.075 -14.226 1.00 97.38 99 TYR A N 1
ATOM 652 C CA . TYR A 1 99 ? 3.875 3.899 -13.040 1.00 97.38 99 TYR A CA 1
ATOM 653 C C . TYR A 1 99 ? 3.376 5.330 -13.260 1.00 97.38 99 TYR A C 1
ATOM 655 O O . TYR A 1 99 ? 3.622 5.931 -14.307 1.00 97.38 99 TYR A O 1
ATOM 663 N N . ARG A 1 100 ? 2.775 5.921 -12.226 1.00 97.19 100 ARG A N 1
ATOM 664 C CA . ARG A 1 100 ? 2.537 7.368 -12.153 1.00 97.19 100 ARG A CA 1
ATOM 665 C C . ARG A 1 100 ? 3.655 7.992 -11.325 1.00 97.19 100 ARG A C 1
ATOM 667 O O . ARG A 1 100 ? 3.704 7.832 -10.107 1.00 97.19 100 ARG A O 1
ATOM 674 N N . VAL A 1 101 ? 4.585 8.668 -11.990 1.00 94.06 101 VAL A N 1
ATOM 675 C CA . VAL A 1 101 ? 5.773 9.242 -11.346 1.00 94.06 101 VAL A CA 1
ATOM 676 C C . VAL A 1 101 ? 5.449 10.636 -10.814 1.00 94.06 101 VAL A C 1
ATOM 678 O O . VAL A 1 101 ? 5.165 11.539 -11.596 1.00 94.06 101 VAL A O 1
ATOM 681 N N . LEU A 1 102 ? 5.524 10.816 -9.494 1.00 93.19 102 LEU A N 1
ATOM 682 C CA . LEU A 1 102 ? 5.379 12.123 -8.842 1.00 93.19 102 LEU A CA 1
ATOM 683 C C . LEU A 1 102 ? 6.747 12.752 -8.535 1.00 93.19 102 LEU A C 1
ATOM 685 O O . LEU A 1 102 ? 6.912 13.964 -8.613 1.00 93.19 102 LEU A O 1
ATOM 689 N N . GLY A 1 103 ? 7.743 11.919 -8.218 1.00 87.94 103 GLY A N 1
ATOM 690 C CA . GLY A 1 103 ? 9.116 12.334 -7.937 1.00 87.94 103 GLY A CA 1
ATOM 691 C C . GLY A 1 103 ? 10.075 11.145 -7.936 1.00 87.94 103 GLY A C 1
ATOM 692 O O . GLY A 1 103 ? 10.285 10.511 -6.905 1.00 87.94 103 GLY A O 1
ATOM 693 N N . ALA A 1 104 ? 10.684 10.856 -9.091 1.00 79.12 104 ALA A N 1
ATOM 694 C CA . ALA A 1 104 ? 11.495 9.651 -9.301 1.00 79.12 104 ALA A CA 1
ATOM 695 C C . ALA A 1 104 ? 12.695 9.526 -8.344 1.00 79.12 104 ALA A C 1
ATOM 697 O O . ALA A 1 104 ? 12.971 8.440 -7.845 1.00 79.12 104 ALA A O 1
ATOM 698 N N . ALA A 1 105 ? 13.395 10.630 -8.057 1.00 80.38 105 ALA A N 1
ATOM 699 C CA . ALA A 1 105 ? 14.572 10.605 -7.185 1.00 80.38 105 ALA A CA 1
ATOM 700 C C . ALA A 1 105 ? 14.224 10.186 -5.746 1.00 80.38 105 ALA A C 1
ATOM 702 O O . ALA A 1 105 ? 14.960 9.418 -5.129 1.00 80.38 105 ALA A O 1
ATOM 703 N N . ALA A 1 106 ? 13.079 10.658 -5.248 1.00 81.69 106 ALA A N 1
ATOM 704 C CA . ALA A 1 106 ? 12.583 10.376 -3.906 1.00 81.69 106 ALA A CA 1
ATOM 705 C C . ALA A 1 106 ? 11.858 9.022 -3.795 1.00 81.69 106 ALA A C 1
ATOM 707 O O . ALA A 1 106 ? 11.442 8.654 -2.703 1.00 81.69 106 ALA A O 1
ATOM 708 N N . GLY A 1 107 ? 11.670 8.294 -4.903 1.00 81.50 107 GLY A N 1
ATOM 709 C CA . GLY A 1 107 ? 10.827 7.095 -4.920 1.00 81.50 107 GLY A CA 1
ATOM 710 C C . GLY A 1 107 ? 9.327 7.403 -4.822 1.00 81.50 107 GLY A C 1
ATOM 711 O O . GLY A 1 107 ? 8.530 6.493 -4.636 1.00 81.50 107 GLY A O 1
ATOM 712 N N . SER A 1 108 ? 8.911 8.666 -4.982 1.00 90.38 108 SER A N 1
ATOM 713 C CA . SER A 1 108 ? 7.500 9.067 -4.977 1.00 90.38 108 SER A CA 1
ATOM 714 C C . SER A 1 108 ? 6.828 8.628 -6.279 1.00 90.38 108 SER A C 1
ATOM 716 O O . SER A 1 108 ? 6.722 9.390 -7.247 1.00 90.38 108 SER A O 1
ATOM 718 N N . VAL A 1 109 ? 6.420 7.366 -6.321 1.00 94.81 109 VAL A N 1
ATOM 719 C CA . VAL A 1 109 ? 5.805 6.706 -7.470 1.00 94.81 109 VAL A CA 1
ATOM 720 C C . VAL A 1 109 ? 4.518 6.030 -7.009 1.00 94.81 109 VAL A C 1
ATOM 722 O O . VAL A 1 109 ? 4.481 5.422 -5.944 1.00 94.81 109 VAL A O 1
ATOM 725 N N . LEU A 1 110 ? 3.456 6.137 -7.804 1.00 97.38 110 LEU A N 1
ATOM 726 C CA . LEU A 1 110 ? 2.206 5.411 -7.580 1.00 97.38 110 LEU A CA 1
ATOM 727 C C . LEU A 1 110 ? 2.059 4.296 -8.622 1.00 97.38 110 LEU A C 1
ATOM 729 O O . LEU A 1 110 ? 2.531 4.456 -9.758 1.00 97.38 110 LEU A O 1
ATOM 733 N N . PRO A 1 111 ? 1.366 3.195 -8.296 1.00 97.81 111 PRO A N 1
ATOM 734 C CA . PRO A 1 111 ? 1.042 2.201 -9.300 1.00 97.81 111 PRO A CA 1
ATOM 735 C C . PRO A 1 111 ? 0.045 2.740 -10.332 1.00 97.81 111 PRO A C 1
ATOM 737 O O . PRO A 1 111 ? -0.663 3.735 -10.119 1.00 97.81 111 PRO A O 1
ATOM 740 N N . ASP A 1 112 ? -0.018 2.022 -11.451 1.00 98.06 112 ASP A N 1
ATOM 741 C CA . ASP A 1 112 ? -1.116 2.085 -12.408 1.00 98.06 112 ASP A CA 1
ATOM 742 C C . ASP A 1 112 ? -2.447 1.756 -11.704 1.00 98.06 112 ASP A C 1
ATOM 744 O O . ASP A 1 112 ? -2.579 0.642 -11.186 1.00 98.06 112 ASP A O 1
ATOM 748 N N . PRO A 1 113 ? -3.432 2.671 -11.674 1.00 96.75 113 PRO A N 1
ATOM 749 C CA . PRO A 1 113 ? -4.710 2.426 -11.011 1.00 96.75 113 PRO A CA 1
ATOM 750 C C . PRO A 1 113 ? -5.585 1.398 -11.745 1.00 96.75 113 PRO A C 1
ATOM 752 O O . PRO A 1 113 ? -6.539 0.901 -11.157 1.00 96.75 113 PRO A O 1
ATOM 755 N N . VAL A 1 114 ? -5.290 1.065 -13.008 1.00 96.62 114 VAL A N 1
ATOM 756 C CA . VAL A 1 114 ? -5.989 0.001 -13.746 1.00 96.62 114 VAL A CA 1
ATOM 757 C C . VAL A 1 114 ? -5.427 -1.368 -13.368 1.00 96.62 114 VAL A C 1
ATOM 759 O O . VAL A 1 114 ? -6.195 -2.305 -13.156 1.00 96.62 114 VAL A O 1
ATOM 762 N N . CYS A 1 115 ? -4.101 -1.496 -13.247 1.00 97.75 115 CYS A N 1
ATOM 763 C CA . CYS A 1 115 ? -3.479 -2.763 -12.848 1.00 97.75 115 CYS A CA 1
ATOM 764 C C . CYS A 1 115 ? -3.586 -3.033 -11.343 1.00 97.75 115 CYS A C 1
ATOM 766 O O . CYS A 1 115 ? -3.851 -4.166 -10.942 1.00 97.75 115 CYS A O 1
ATOM 768 N N . THR A 1 116 ? -3.397 -1.996 -10.526 1.00 98.00 116 THR A N 1
ATOM 769 C CA . THR A 1 116 ? -3.378 -2.083 -9.062 1.00 98.00 116 THR A CA 1
ATOM 770 C C . THR A 1 116 ? -4.322 -1.027 -8.475 1.00 98.00 116 THR A C 1
ATOM 772 O O . THR A 1 116 ? -3.863 -0.017 -7.945 1.00 98.00 116 THR A O 1
ATOM 775 N N . PRO A 1 117 ? -5.652 -1.208 -8.589 1.00 97.31 117 PRO A N 1
ATOM 776 C CA . PRO A 1 117 ? -6.639 -0.291 -8.006 1.00 97.31 117 PRO A CA 1
ATOM 777 C C . PRO A 1 117 ? -6.708 -0.351 -6.469 1.00 97.31 117 PRO A C 1
ATOM 779 O O . PRO A 1 117 ? -7.339 0.501 -5.848 1.00 97.31 117 PRO A O 1
ATOM 782 N N . GLY A 1 118 ? -6.097 -1.364 -5.851 1.00 98.06 118 GLY A N 1
ATOM 783 C CA . GLY A 1 118 ? -6.227 -1.688 -4.434 1.00 98.06 118 GLY A CA 1
ATOM 784 C C . GLY A 1 118 ? -7.317 -2.733 -4.187 1.00 98.06 118 GLY A C 1
ATOM 785 O O . GLY A 1 118 ? -8.360 -2.750 -4.845 1.00 98.06 118 GLY A O 1
ATOM 786 N N . ALA A 1 119 ? -7.081 -3.614 -3.214 1.00 98.62 119 ALA A N 1
ATOM 787 C CA . ALA A 1 119 ? -8.082 -4.571 -2.744 1.00 98.62 119 ALA A CA 1
ATOM 788 C C . ALA A 1 119 ? -8.032 -4.705 -1.220 1.00 98.62 119 ALA A C 1
ATOM 790 O O . ALA A 1 119 ? -6.958 -4.804 -0.628 1.00 98.62 119 ALA A O 1
ATOM 791 N N . ARG A 1 120 ? -9.203 -4.709 -0.584 1.00 98.69 120 ARG A N 1
ATOM 792 C CA . ARG A 1 120 ? -9.365 -4.828 0.870 1.00 98.69 120 ARG A CA 1
ATOM 793 C C . ARG A 1 120 ? -9.534 -6.279 1.289 1.00 98.69 120 ARG A C 1
ATOM 795 O O . ARG A 1 120 ? -10.231 -7.043 0.627 1.00 98.69 120 ARG A O 1
ATOM 802 N N . ASN A 1 121 ? -8.980 -6.617 2.443 1.00 98.50 121 ASN A N 1
ATOM 803 C CA . ASN A 1 121 ? -9.189 -7.886 3.115 1.00 98.50 121 ASN A CA 1
ATOM 804 C C . ASN A 1 121 ? -10.587 -7.916 3.770 1.00 98.50 121 ASN A C 1
ATOM 806 O O . ASN A 1 121 ? -10.828 -7.140 4.699 1.00 98.50 121 ASN A O 1
ATOM 810 N N . PRO A 1 122 ? -11.492 -8.832 3.374 1.00 98.06 122 PRO A N 1
ATOM 811 C CA . PRO A 1 122 ? -12.841 -8.929 3.936 1.00 98.06 122 PRO A CA 1
ATOM 812 C C . PRO A 1 122 ? -12.870 -9.240 5.441 1.00 98.06 122 PRO A C 1
ATOM 814 O O . PRO A 1 122 ? -13.873 -8.974 6.099 1.00 98.06 122 PRO A O 1
ATOM 817 N N . ALA A 1 123 ? -11.790 -9.782 6.015 1.00 98.12 123 ALA A N 1
ATOM 818 C CA . ALA A 1 123 ? -11.694 -10.039 7.451 1.00 98.12 123 ALA A CA 1
ATOM 819 C C . ALA A 1 123 ? -11.434 -8.765 8.280 1.00 98.12 123 ALA A C 1
ATOM 821 O O . ALA A 1 123 ? -11.643 -8.780 9.498 1.00 98.12 123 ALA A O 1
ATOM 822 N N . VAL A 1 124 ? -10.976 -7.672 7.656 1.00 98.62 124 VAL A N 1
ATOM 823 C CA . VAL A 1 124 ? -10.656 -6.409 8.335 1.00 98.62 124 VAL A CA 1
ATOM 824 C C . VAL A 1 124 ? -11.783 -5.409 8.114 1.00 98.62 124 VAL A C 1
ATOM 826 O O . VAL A 1 124 ? -11.967 -4.851 7.037 1.00 98.62 124 VAL A O 1
ATOM 829 N N . THR A 1 125 ? -12.540 -5.172 9.176 1.00 98.38 125 THR A N 1
ATOM 830 C CA . THR A 1 125 ? -13.682 -4.258 9.219 1.00 98.38 125 THR A CA 1
ATOM 831 C C . THR A 1 125 ? -13.559 -3.370 10.456 1.00 98.38 125 THR A C 1
ATOM 833 O O . THR A 1 125 ? -12.820 -3.725 11.381 1.00 98.38 125 THR A O 1
ATOM 836 N N . PRO A 1 126 ? -14.318 -2.261 10.554 1.00 98.44 126 PRO A N 1
ATOM 837 C CA . PRO A 1 126 ? -14.363 -1.467 11.781 1.00 98.44 126 PRO A CA 1
ATOM 838 C C . PRO A 1 126 ? -14.664 -2.302 13.040 1.00 98.44 126 PRO A C 1
ATOM 840 O O . PRO A 1 126 ? -14.088 -2.058 14.096 1.00 98.44 126 PRO A O 1
ATOM 843 N N . ALA A 1 127 ? -15.504 -3.337 12.920 1.00 98.50 127 ALA A N 1
ATOM 844 C CA . ALA A 1 127 ? -15.872 -4.214 14.030 1.00 98.50 127 ALA A CA 1
ATOM 845 C C . ALA A 1 127 ? -14.766 -5.209 14.430 1.00 98.50 127 ALA A C 1
ATOM 847 O O . ALA A 1 127 ? -14.750 -5.682 15.565 1.00 98.50 127 ALA A O 1
ATOM 848 N N . THR A 1 128 ? -13.829 -5.532 13.531 1.00 98.62 128 THR A N 1
ATOM 849 C CA . THR A 1 128 ? -12.798 -6.559 13.763 1.00 98.62 128 THR A CA 1
ATOM 850 C C . THR A 1 128 ? -11.411 -5.983 14.041 1.00 98.62 128 THR A C 1
ATOM 852 O O . THR A 1 128 ? -10.472 -6.757 14.244 1.00 98.62 128 THR A O 1
ATOM 855 N N . LEU A 1 129 ? -11.250 -4.654 14.104 1.00 98.69 129 LEU A N 1
ATOM 856 C CA . LEU A 1 129 ? -9.954 -3.974 14.272 1.00 98.69 129 LEU A CA 1
ATOM 857 C C . LEU A 1 129 ? -9.114 -4.543 15.424 1.00 98.69 129 LEU A C 1
ATOM 859 O O . LEU A 1 129 ? -7.960 -4.917 15.223 1.00 98.69 129 LEU A O 1
ATOM 863 N N . ARG A 1 130 ? -9.705 -4.695 16.618 1.00 98.38 130 ARG A N 1
ATOM 864 C CA . ARG A 1 130 ? -8.995 -5.184 17.820 1.00 98.38 130 ARG A CA 1
ATOM 865 C C . ARG A 1 130 ? -8.535 -6.637 17.721 1.00 98.38 130 ARG A C 1
ATOM 867 O O . ARG A 1 130 ? -7.610 -7.032 18.421 1.00 98.38 130 ARG A O 1
ATOM 874 N N . THR A 1 131 ? -9.183 -7.432 16.876 1.00 98.31 131 THR A N 1
ATOM 875 C CA . THR A 1 131 ? -8.810 -8.829 16.619 1.00 98.31 131 THR A CA 1
ATOM 876 C C . THR A 1 131 ? -7.986 -9.002 15.347 1.00 98.31 131 THR A C 1
ATOM 878 O O . THR A 1 131 ? -7.497 -10.104 15.107 1.00 98.31 131 THR A O 1
ATOM 881 N N . THR A 1 132 ? -7.836 -7.946 14.543 1.00 98.69 132 THR A N 1
ATOM 882 C CA . THR A 1 132 ? -7.115 -7.946 13.265 1.00 98.69 132 THR A CA 1
ATOM 883 C C . THR A 1 132 ? -5.955 -6.960 13.310 1.00 98.69 132 THR A C 1
ATOM 885 O O . THR A 1 132 ? -5.031 -7.186 14.082 1.00 98.69 132 THR A O 1
ATOM 888 N N . ILE A 1 133 ? -5.980 -5.883 12.524 1.00 98.69 133 ILE A N 1
ATOM 889 C CA . ILE A 1 133 ? -4.828 -5.002 12.316 1.00 98.69 133 ILE A CA 1
ATOM 890 C C . ILE A 1 133 ? -4.314 -4.368 13.614 1.00 98.69 133 ILE A C 1
ATOM 892 O O . ILE A 1 133 ? -3.111 -4.283 13.796 1.00 98.69 133 ILE A O 1
ATOM 896 N N . CYS A 1 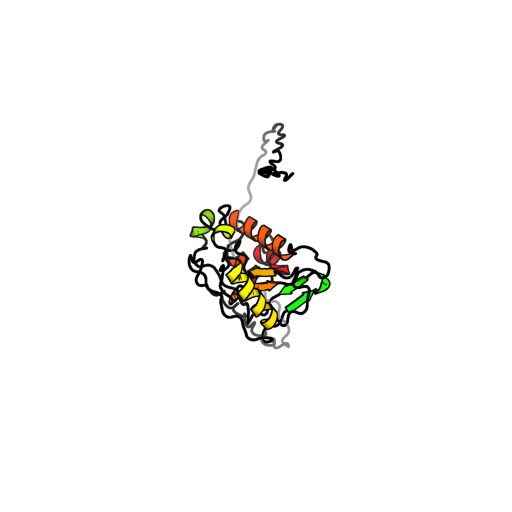134 ? -5.180 -4.092 14.593 1.00 98.62 134 CYS A N 1
ATOM 897 C CA . CYS A 1 134 ? -4.765 -3.532 15.885 1.00 98.62 134 CYS A CA 1
ATOM 898 C C . CYS A 1 134 ? -4.297 -4.584 16.906 1.00 98.62 134 CYS A C 1
ATOM 900 O O . CYS A 1 134 ? -4.106 -4.270 18.084 1.00 98.62 134 CYS A O 1
ATOM 902 N N . ARG A 1 135 ? -4.126 -5.840 16.481 1.00 98.12 135 ARG A N 1
ATOM 903 C CA . ARG A 1 135 ? -3.527 -6.923 17.263 1.00 98.12 135 ARG A CA 1
ATOM 904 C C . ARG A 1 135 ? -2.097 -7.149 16.783 1.00 98.12 135 ARG A C 1
ATOM 906 O O . ARG A 1 135 ? -1.864 -7.422 15.606 1.00 98.12 135 ARG A O 1
ATOM 913 N N . SER A 1 136 ? -1.149 -7.146 17.720 1.00 97.12 136 SER A N 1
ATOM 914 C CA . SER A 1 136 ? 0.253 -7.455 17.418 1.00 97.12 136 SER A CA 1
ATOM 915 C C . SER A 1 136 ? 0.395 -8.778 16.647 1.00 97.12 136 SER A C 1
ATOM 917 O O . SER A 1 136 ? -0.258 -9.778 16.965 1.00 97.12 136 SER A O 1
ATOM 919 N N . GLY A 1 137 ? 1.221 -8.764 15.598 1.00 97.00 137 GLY A N 1
ATOM 920 C CA . GLY A 1 137 ? 1.515 -9.924 14.753 1.00 97.00 137 GLY A CA 1
ATOM 921 C C . GLY A 1 137 ? 0.439 -10.300 13.726 1.00 97.00 137 GLY A C 1
ATOM 922 O O . GLY A 1 137 ? 0.619 -11.291 13.016 1.00 97.00 137 GLY A O 1
ATOM 923 N N . TYR A 1 138 ? -0.668 -9.555 13.610 1.00 98.19 138 TYR A N 1
ATOM 924 C CA . TYR A 1 138 ? -1.725 -9.882 12.646 1.00 98.19 138 TYR A CA 1
ATOM 925 C C . TYR A 1 138 ? -1.232 -9.891 11.196 1.00 98.19 138 TYR A C 1
ATOM 927 O O . TYR A 1 138 ? -1.415 -10.898 10.514 1.00 98.19 138 TYR A O 1
ATOM 935 N N . SER A 1 139 ? -0.562 -8.829 10.740 1.00 97.00 139 SER A N 1
ATOM 936 C CA . SER A 1 139 ? -0.054 -8.740 9.364 1.00 97.00 139 SER A CA 1
ATOM 937 C C . SER A 1 139 ? 0.874 -9.916 9.035 1.00 97.00 139 SER A C 1
ATOM 939 O O . SER A 1 139 ? 0.687 -10.585 8.023 1.00 97.00 139 SER A O 1
ATOM 941 N N . SER A 1 140 ? 1.793 -10.267 9.939 1.00 97.00 140 SER A N 1
ATOM 942 C CA . SER A 1 140 ? 2.665 -11.443 9.801 1.00 97.00 140 SER A CA 1
ATOM 943 C C . SER A 1 140 ? 1.897 -12.762 9.676 1.00 97.00 140 SER A C 1
ATOM 945 O O . SER A 1 140 ? 2.310 -13.633 8.916 1.00 97.00 140 SER A O 1
ATOM 947 N N . SER A 1 141 ? 0.770 -12.913 10.379 1.00 97.19 141 SER A N 1
ATOM 948 C CA . SER A 1 141 ? -0.033 -14.145 10.365 1.00 97.19 141 SER A CA 1
ATOM 949 C C . SER A 1 141 ? -0.800 -14.395 9.064 1.00 97.19 141 SER A C 1
ATOM 951 O O . SER A 1 141 ? -1.221 -15.523 8.823 1.00 97.19 141 SER A O 1
ATOM 953 N N . ILE A 1 142 ? -0.984 -13.366 8.230 1.00 97.75 142 ILE A N 1
ATOM 954 C CA . ILE A 1 142 ? -1.762 -13.462 6.988 1.00 97.75 142 ILE A CA 1
ATOM 955 C C . ILE A 1 142 ? -0.899 -13.439 5.725 1.00 97.75 142 ILE A C 1
ATOM 957 O O . ILE A 1 142 ? -1.430 -13.630 4.634 1.00 97.75 142 ILE A O 1
ATOM 961 N N . ARG A 1 143 ? 0.415 -13.211 5.839 1.00 97.31 143 ARG A N 1
ATOM 962 C CA . ARG A 1 143 ? 1.301 -13.091 4.674 1.00 97.31 143 ARG A CA 1
ATOM 963 C C . ARG A 1 143 ? 1.386 -14.413 3.895 1.00 97.31 143 ARG A C 1
ATOM 965 O O . ARG A 1 143 ? 1.573 -15.471 4.502 1.00 97.31 143 ARG A O 1
ATOM 972 N N . PRO A 1 144 ? 1.306 -14.374 2.554 1.00 96.94 144 PRO A N 1
ATOM 973 C CA . PRO A 1 144 ? 1.577 -15.541 1.733 1.00 96.94 144 PRO A CA 1
ATOM 974 C C . PRO A 1 144 ? 3.040 -15.986 1.863 1.00 96.94 144 PRO A C 1
ATOM 976 O O . PRO A 1 144 ? 3.920 -15.161 2.124 1.00 96.94 144 PRO A O 1
ATOM 979 N N . PRO A 1 145 ? 3.340 -17.279 1.651 1.00 96.31 145 PRO A N 1
ATOM 980 C CA . PRO A 1 145 ? 4.716 -17.758 1.629 1.00 96.31 145 PRO A CA 1
ATOM 981 C C . PRO A 1 145 ? 5.550 -17.059 0.549 1.00 96.31 145 PRO A C 1
ATOM 983 O O . PRO A 1 145 ? 5.075 -16.866 -0.568 1.00 96.31 145 PRO A O 1
ATOM 986 N N . GLU A 1 146 ? 6.831 -16.809 0.828 1.00 96.06 146 GLU A N 1
ATOM 987 C CA . GLU A 1 146 ? 7.749 -16.106 -0.087 1.00 96.06 146 GLU A CA 1
ATOM 988 C C . GLU A 1 146 ? 7.811 -16.722 -1.496 1.00 96.06 146 GLU A C 1
ATOM 990 O O . GLU A 1 146 ? 7.898 -16.011 -2.493 1.00 96.06 146 GLU A O 1
ATOM 995 N N . ARG A 1 147 ? 7.706 -18.052 -1.628 1.00 96.38 147 ARG A N 1
ATOM 996 C CA . ARG A 1 147 ? 7.674 -18.723 -2.946 1.00 96.38 147 ARG A CA 1
ATOM 997 C C . ARG A 1 147 ? 6.520 -18.245 -3.847 1.00 96.38 147 ARG A C 1
ATOM 999 O O . ARG A 1 147 ? 6.644 -18.271 -5.069 1.00 96.38 147 ARG A O 1
ATOM 1006 N N . ILE A 1 148 ? 5.396 -17.844 -3.246 1.00 97.44 148 ILE A N 1
ATOM 1007 C CA . ILE A 1 148 ? 4.225 -17.318 -3.953 1.00 97.44 148 ILE A CA 1
ATOM 1008 C C . ILE A 1 148 ? 4.531 -15.892 -4.406 1.00 97.44 148 ILE A C 1
ATOM 1010 O O . ILE A 1 148 ? 4.554 -15.619 -5.605 1.00 97.44 148 ILE A O 1
ATOM 1014 N N . THR A 1 149 ? 4.882 -15.017 -3.464 1.00 96.81 149 THR A N 1
ATOM 1015 C CA . THR A 1 149 ? 5.115 -13.595 -3.744 1.00 96.81 149 THR A CA 1
ATOM 1016 C C . THR A 1 149 ? 6.338 -13.351 -4.627 1.00 96.81 149 THR A C 1
ATOM 1018 O O . THR A 1 149 ? 6.320 -12.440 -5.441 1.00 96.81 149 THR A O 1
ATOM 1021 N N . SER A 1 150 ? 7.385 -14.177 -4.555 1.00 96.94 150 SER A N 1
ATOM 1022 C CA . SER A 1 150 ? 8.551 -14.093 -5.454 1.00 96.94 150 SER A CA 1
ATOM 1023 C C . SER A 1 150 ? 8.206 -14.420 -6.910 1.00 96.94 150 SER A C 1
ATOM 1025 O O . SER A 1 150 ? 8.685 -13.738 -7.822 1.00 96.94 150 SER A O 1
ATOM 1027 N N . THR A 1 151 ? 7.341 -15.415 -7.134 1.00 97.94 151 THR A N 1
ATOM 1028 C CA . THR A 1 151 ? 6.824 -15.761 -8.467 1.00 97.94 151 THR A CA 1
ATOM 1029 C C . THR A 1 151 ? 6.000 -14.607 -9.031 1.00 97.94 151 THR A C 1
ATOM 1031 O O . THR A 1 151 ? 6.231 -14.165 -10.159 1.00 97.94 151 THR A O 1
ATOM 1034 N N . GLU A 1 152 ? 5.080 -14.078 -8.226 1.00 98.50 152 GLU A N 1
ATOM 1035 C CA . GLU A 1 152 ? 4.229 -12.957 -8.618 1.00 98.50 152 GLU A CA 1
ATOM 1036 C C . GLU A 1 152 ? 5.045 -11.678 -8.859 1.00 98.50 152 GLU A C 1
ATOM 1038 O O . GLU A 1 152 ? 4.917 -11.071 -9.919 1.00 98.50 152 GLU A O 1
ATOM 1043 N N . LYS A 1 153 ? 5.978 -11.325 -7.965 1.00 98.19 153 LYS A N 1
ATOM 1044 C CA . LYS A 1 153 ? 6.902 -10.187 -8.110 1.00 98.19 153 LYS A CA 1
ATOM 1045 C C . LYS A 1 153 ? 7.662 -10.231 -9.428 1.00 98.19 153 LYS A C 1
ATOM 1047 O O . LYS A 1 153 ? 7.791 -9.215 -10.110 1.00 98.19 153 LYS A O 1
ATOM 1052 N N . ALA A 1 154 ? 8.183 -11.399 -9.806 1.00 98.06 154 ALA A N 1
ATOM 1053 C CA . ALA A 1 154 ? 8.935 -11.548 -11.047 1.00 98.06 154 ALA A CA 1
ATOM 1054 C C . ALA A 1 154 ? 8.073 -11.279 -12.292 1.00 98.06 154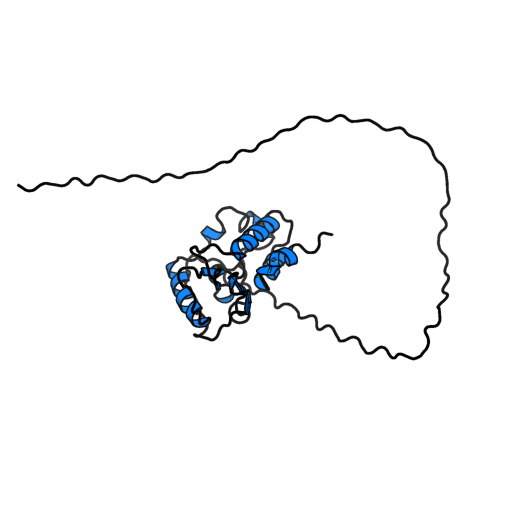 ALA A C 1
ATOM 1056 O O . ALA A 1 154 ? 8.580 -10.704 -13.259 1.00 98.06 154 ALA A O 1
ATOM 1057 N N . ALA A 1 155 ? 6.798 -11.677 -12.271 1.00 98.44 155 ALA A N 1
ATOM 1058 C CA . ALA A 1 155 ? 5.841 -11.380 -13.333 1.00 98.44 155 ALA A CA 1
ATOM 1059 C C . ALA A 1 155 ? 5.376 -9.913 -13.293 1.00 98.44 155 ALA A C 1
ATOM 1061 O O . ALA A 1 155 ? 5.351 -9.258 -14.331 1.00 98.44 155 ALA A O 1
ATOM 1062 N N . SER A 1 156 ? 5.126 -9.364 -12.104 1.00 98.56 156 SER A N 1
ATOM 1063 C CA . SER A 1 156 ? 4.699 -7.977 -11.898 1.00 98.56 156 SER A CA 1
ATOM 1064 C C . SER A 1 156 ? 5.760 -6.975 -12.374 1.00 98.56 156 SER A C 1
ATOM 1066 O O . SER A 1 156 ? 5.451 -6.026 -13.089 1.00 98.56 156 SER A O 1
ATOM 1068 N N . ILE A 1 157 ? 7.048 -7.244 -12.119 1.00 98.50 157 ILE A N 1
ATOM 1069 C CA . ILE A 1 157 ? 8.163 -6.448 -12.667 1.00 98.50 157 ILE A CA 1
ATOM 1070 C C . ILE A 1 157 ? 8.120 -6.389 -14.202 1.00 98.50 157 ILE A C 1
ATOM 1072 O O . ILE A 1 157 ? 8.418 -5.347 -14.784 1.00 98.50 157 ILE A O 1
ATOM 1076 N N . LYS A 1 158 ? 7.746 -7.490 -14.872 1.00 98.56 158 LYS A N 1
ATOM 1077 C CA . LYS A 1 158 ? 7.581 -7.503 -16.334 1.00 98.56 158 LYS A CA 1
ATOM 1078 C C . LYS A 1 158 ? 6.348 -6.702 -16.750 1.00 98.56 158 LYS A C 1
ATOM 1080 O O . LYS A 1 158 ? 6.433 -5.959 -17.723 1.00 98.56 158 LYS A O 1
ATOM 1085 N N . ALA A 1 159 ? 5.238 -6.827 -16.022 1.00 98.62 159 ALA A N 1
ATOM 1086 C CA . ALA A 1 159 ? 4.004 -6.085 -16.280 1.00 98.62 159 ALA A CA 1
ATOM 1087 C C . ALA A 1 159 ? 4.230 -4.565 -16.265 1.00 98.62 159 ALA A C 1
ATOM 1089 O O . ALA A 1 159 ? 3.804 -3.872 -17.183 1.00 98.62 159 ALA A O 1
ATOM 1090 N N . TYR A 1 160 ? 4.992 -4.074 -15.285 1.00 98.50 160 TYR A N 1
ATOM 1091 C CA . TYR A 1 160 ? 5.357 -2.661 -15.133 1.00 98.50 160 TYR A CA 1
ATOM 1092 C C . TYR A 1 160 ? 6.572 -2.214 -15.962 1.00 98.50 160 TYR A C 1
ATOM 1094 O O . TYR A 1 160 ? 6.996 -1.064 -15.856 1.00 98.50 160 TYR A O 1
ATOM 1102 N N . ALA A 1 161 ? 7.180 -3.119 -16.740 1.00 97.62 161 ALA A N 1
ATOM 1103 C CA . ALA A 1 161 ? 8.442 -2.881 -17.445 1.00 97.62 161 ALA A CA 1
ATOM 1104 C C . ALA A 1 161 ? 9.535 -2.252 -16.546 1.00 97.62 161 ALA A C 1
ATOM 1106 O O . ALA A 1 161 ? 10.312 -1.400 -16.980 1.00 97.62 161 ALA A O 1
ATOM 1107 N N . TYR A 1 162 ? 9.597 -2.659 -15.271 1.00 96.19 162 TYR A N 1
ATOM 1108 C CA . TYR A 1 162 ? 10.493 -2.045 -14.294 1.00 96.19 162 TYR A CA 1
ATOM 1109 C C . TYR A 1 162 ? 11.961 -2.387 -14.588 1.00 96.19 162 TYR A C 1
ATOM 1111 O O . TYR A 1 162 ? 12.376 -3.547 -14.516 1.00 96.19 162 TYR A O 1
ATOM 1119 N N . ALA A 1 163 ? 12.752 -1.351 -14.880 1.00 92.19 163 ALA A N 1
ATOM 1120 C CA . ALA A 1 163 ? 14.169 -1.449 -15.240 1.00 92.19 163 ALA A CA 1
ATO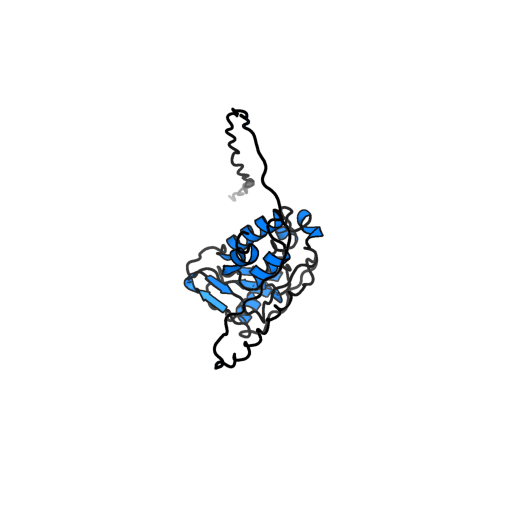M 1121 C C . ALA A 1 163 ? 15.136 -1.029 -14.112 1.00 92.19 163 ALA A C 1
ATOM 1123 O O . ALA A 1 163 ? 16.348 -1.008 -14.317 1.00 92.19 163 ALA A O 1
ATOM 1124 N N . GLY A 1 164 ? 14.619 -0.674 -12.930 1.00 89.62 164 GLY A N 1
ATOM 1125 C CA . GLY A 1 164 ? 15.435 -0.238 -11.796 1.00 89.62 164 GLY A CA 1
ATOM 1126 C C . GLY A 1 164 ? 16.108 -1.384 -11.029 1.00 89.62 164 GLY A C 1
ATOM 1127 O O . GLY A 1 164 ? 16.094 -2.552 -11.431 1.00 89.62 164 GLY A O 1
ATOM 1128 N N . ASN A 1 165 ? 16.707 -1.053 -9.882 1.00 89.75 165 ASN A N 1
ATOM 1129 C CA . ASN A 1 165 ? 17.413 -2.027 -9.056 1.00 89.75 165 ASN A CA 1
ATOM 1130 C C . ASN A 1 165 ? 16.442 -3.028 -8.403 1.00 89.75 165 ASN A C 1
ATOM 1132 O O . ASN A 1 165 ? 15.811 -2.773 -7.378 1.00 89.75 165 ASN A O 1
ATOM 1136 N N . ARG A 1 166 ? 16.408 -4.241 -8.958 1.00 90.62 166 ARG A N 1
ATOM 1137 C CA . ARG A 1 166 ? 15.565 -5.350 -8.487 1.00 90.62 166 ARG A CA 1
ATOM 1138 C C . ARG A 1 166 ? 15.876 -5.820 -7.058 1.00 90.62 166 ARG A C 1
ATOM 1140 O O . ARG A 1 166 ? 15.089 -6.579 -6.501 1.00 90.62 166 ARG A O 1
ATOM 1147 N N . ARG A 1 167 ? 17.019 -5.422 -6.484 1.00 89.06 167 ARG A N 1
ATOM 1148 C CA . ARG A 1 167 ? 17.412 -5.762 -5.106 1.00 89.06 167 ARG A CA 1
ATOM 1149 C C . ARG A 1 167 ? 16.750 -4.889 -4.051 1.00 89.06 167 ARG A C 1
ATOM 1151 O O . ARG A 1 167 ? 16.847 -5.261 -2.897 1.00 89.06 167 ARG A O 1
ATOM 1158 N N . VAL A 1 168 ? 16.152 -3.759 -4.429 1.00 91.06 168 VAL A N 1
ATOM 1159 C CA . VAL A 1 168 ? 15.508 -2.818 -3.492 1.00 91.06 168 VAL A CA 1
ATOM 1160 C C . VAL A 1 168 ? 14.065 -2.496 -3.870 1.00 91.06 168 VAL A C 1
ATOM 1162 O O . VAL A 1 168 ? 13.365 -1.873 -3.088 1.00 91.06 168 VAL A O 1
ATOM 1165 N N . VAL A 1 169 ? 13.600 -2.942 -5.045 1.00 94.00 169 VAL A N 1
ATOM 1166 C CA . VAL A 1 169 ? 12.169 -2.936 -5.378 1.00 94.00 169 VAL A CA 1
ATOM 1167 C C . VAL A 1 169 ? 11.442 -3.924 -4.472 1.00 94.00 169 VAL A C 1
ATOM 1169 O O . VAL A 1 169 ? 11.906 -5.059 -4.303 1.00 94.00 169 VAL A O 1
ATOM 1172 N N . GLU A 1 170 ? 10.305 -3.541 -3.921 1.00 95.00 170 GLU A N 1
ATOM 1173 C CA . GLU A 1 170 ? 9.453 -4.417 -3.119 1.00 95.00 170 GLU A CA 1
ATOM 1174 C C . GLU A 1 170 ? 8.305 -4.969 -3.963 1.00 95.00 170 GLU A C 1
ATOM 1176 O O . GLU A 1 170 ? 8.053 -4.503 -5.068 1.00 95.00 170 GLU A O 1
ATOM 1181 N N . TYR A 1 171 ? 7.681 -6.053 -3.511 1.00 97.38 171 TYR A N 1
ATOM 1182 C CA . TYR A 1 171 ? 6.387 -6.467 -4.052 1.00 97.38 171 TYR A CA 1
ATOM 1183 C C . TYR A 1 171 ? 5.394 -6.209 -2.950 1.00 97.38 171 TYR A C 1
ATOM 1185 O O . TYR A 1 171 ? 5.303 -7.003 -2.011 1.00 97.38 171 TYR A O 1
ATOM 1193 N N . ASP A 1 172 ? 4.807 -5.028 -3.020 1.00 97.31 172 ASP A N 1
ATOM 1194 C CA . ASP A 1 172 ? 4.205 -4.398 -1.866 1.00 97.31 172 ASP A CA 1
ATOM 1195 C C . ASP A 1 172 ? 2.728 -4.119 -2.083 1.00 97.31 172 ASP A C 1
ATOM 1197 O O . ASP A 1 172 ? 2.224 -4.087 -3.212 1.00 97.31 172 ASP A O 1
ATOM 1201 N N . HIS A 1 173 ? 2.028 -3.970 -0.968 1.00 98.44 173 HIS A N 1
ATOM 1202 C CA . HIS A 1 173 ? 0.597 -3.779 -0.939 1.00 98.44 173 HIS A CA 1
ATOM 1203 C C . HIS A 1 173 ? 0.249 -2.299 -1.137 1.00 98.44 173 HIS A C 1
ATOM 1205 O O . HIS A 1 173 ? 0.710 -1.452 -0.380 1.00 98.44 173 HIS A O 1
ATOM 1211 N N . LEU A 1 174 ? -0.595 -1.954 -2.115 1.00 98.56 174 LEU A N 1
ATOM 1212 C CA . LEU A 1 174 ? -1.070 -0.573 -2.288 1.00 98.56 174 LEU A CA 1
ATOM 1213 C C . LEU A 1 174 ? -1.858 -0.106 -1.053 1.00 98.56 174 LEU A C 1
ATOM 1215 O O . LEU A 1 174 ? -1.596 0.964 -0.507 1.00 98.56 174 LEU A O 1
ATOM 1219 N N . ILE A 1 175 ? -2.799 -0.927 -0.590 1.00 98.75 175 ILE A N 1
ATOM 1220 C CA . ILE A 1 175 ? -3.370 -0.815 0.751 1.00 98.75 175 ILE A CA 1
ATOM 1221 C C . ILE A 1 175 ? -2.555 -1.740 1.646 1.00 98.75 175 ILE A C 1
ATOM 1223 O O . ILE A 1 175 ? -2.651 -2.955 1.492 1.00 98.75 175 ILE A O 1
ATOM 1227 N N . SER A 1 176 ? -1.790 -1.186 2.585 1.00 98.50 176 SER A N 1
ATOM 1228 C CA . SER A 1 176 ? -0.989 -1.968 3.534 1.00 98.50 176 SER A CA 1
ATOM 1229 C C . SER A 1 176 ? -1.798 -3.068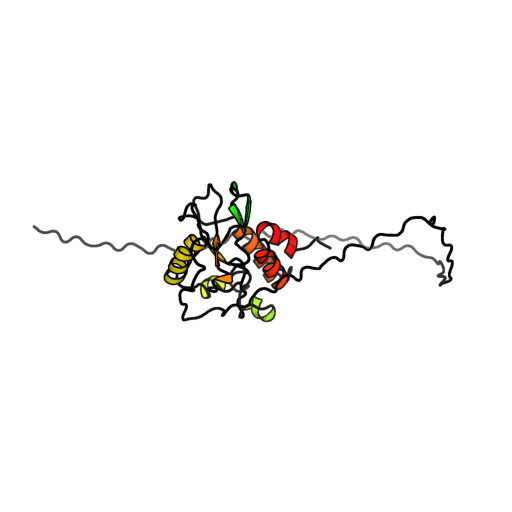 4.228 1.00 98.50 176 SER A C 1
ATOM 1231 O O . SER A 1 176 ? -2.977 -2.885 4.554 1.00 98.50 176 SER A O 1
ATOM 1233 N N . LEU A 1 177 ? -1.152 -4.182 4.580 1.00 98.69 177 LEU A N 1
ATOM 1234 C CA . LEU A 1 177 ? -1.755 -5.180 5.477 1.00 98.69 177 LEU A CA 1
ATOM 1235 C C . LEU A 1 177 ? -2.104 -4.588 6.846 1.00 98.69 177 LEU A C 1
ATOM 1237 O O . LEU A 1 177 ? -3.038 -5.056 7.497 1.00 98.69 177 LEU A O 1
ATOM 1241 N N . GLU A 1 178 ? -1.395 -3.539 7.258 1.00 98.50 178 GLU A N 1
ATOM 1242 C CA . GLU A 1 178 ? -1.672 -2.763 8.468 1.00 98.50 178 GLU A CA 1
ATOM 1243 C C . GLU A 1 178 ? -2.942 -1.908 8.348 1.00 98.50 178 GLU A C 1
ATOM 1245 O O . GLU A 1 178 ? -3.539 -1.522 9.345 1.00 98.50 178 GLU A O 1
ATOM 1250 N N . LEU A 1 179 ? -3.417 -1.668 7.129 1.00 98.75 179 LEU A N 1
ATOM 1251 C CA . LEU A 1 179 ? -4.668 -0.966 6.838 1.00 98.75 179 LEU A CA 1
ATOM 1252 C C . LEU A 1 179 ? -5.733 -1.912 6.272 1.00 98.75 179 LEU A C 1
ATOM 1254 O O . LEU A 1 179 ? -6.736 -1.476 5.710 1.00 98.75 179 LEU A O 1
ATOM 1258 N N . GLY A 1 180 ? -5.538 -3.222 6.427 1.00 98.62 180 GLY A N 1
ATOM 1259 C CA . GLY A 1 180 ? -6.494 -4.228 5.984 1.00 98.62 180 GLY A CA 1
ATOM 1260 C C . GLY A 1 180 ? -6.547 -4.408 4.473 1.00 98.62 180 GLY A C 1
ATOM 1261 O O . GLY A 1 180 ? -7.614 -4.709 3.943 1.00 98.62 180 GLY A O 1
ATOM 1262 N N . GLY A 1 181 ? -5.431 -4.230 3.773 1.00 98.75 181 GLY A N 1
ATOM 1263 C CA . GLY A 1 181 ? -5.297 -4.678 2.392 1.00 98.75 181 GLY A CA 1
ATOM 1264 C C . GLY A 1 181 ? -5.318 -6.196 2.266 1.00 98.75 181 GLY A C 1
ATOM 1265 O O . GLY A 1 181 ? -4.976 -6.926 3.202 1.00 98.75 181 GLY A O 1
ATOM 1266 N N . ASP A 1 182 ? -5.746 -6.677 1.104 1.00 98.62 182 ASP A N 1
ATOM 1267 C CA . ASP A 1 182 ? -5.745 -8.099 0.791 1.00 98.62 182 ASP A CA 1
ATOM 1268 C C . ASP A 1 182 ? -4.305 -8.642 0.696 1.00 98.62 182 ASP A C 1
ATOM 1270 O O . ASP A 1 182 ? -3.467 -8.003 0.050 1.00 98.62 182 ASP A O 1
ATOM 1274 N N . PRO A 1 183 ? -4.003 -9.801 1.317 1.00 98.31 183 PRO A N 1
ATOM 1275 C CA . PRO A 1 183 ? -2.651 -10.349 1.353 1.00 98.31 183 PRO A CA 1
ATOM 1276 C C . PRO A 1 183 ? -2.118 -10.878 0.021 1.00 98.31 183 PRO A C 1
ATOM 1278 O O . PRO A 1 183 ? -0.896 -10.885 -0.137 1.00 98.31 183 PRO A O 1
ATOM 1281 N N . ASN A 1 184 ? -2.971 -11.337 -0.901 1.00 98.12 184 ASN A N 1
ATOM 1282 C CA . ASN A 1 184 ? -2.532 -12.029 -2.123 1.00 98.12 184 ASN A CA 1
ATOM 1283 C C . ASN A 1 184 ? -3.366 -11.689 -3.369 1.00 98.12 184 ASN A C 1
ATOM 1285 O O . ASN A 1 184 ? -3.276 -12.395 -4.370 1.00 98.12 184 ASN A O 1
ATOM 1289 N N . ASP A 1 185 ? -4.211 -10.664 -3.330 1.00 98.19 185 ASP A N 1
ATOM 1290 C CA . ASP A 1 185 ? -4.901 -10.160 -4.514 1.00 98.19 185 ASP A CA 1
ATOM 1291 C C . ASP A 1 185 ? -3.943 -9.323 -5.371 1.00 98.19 185 ASP A C 1
ATOM 1293 O O . ASP A 1 185 ? -3.401 -8.317 -4.906 1.00 98.19 185 ASP A O 1
ATOM 1297 N N . SER A 1 186 ? -3.759 -9.700 -6.639 1.00 97.88 186 SER A N 1
ATOM 1298 C CA . SER A 1 186 ? -2.874 -8.981 -7.565 1.00 97.88 186 SER A CA 1
ATOM 1299 C C . SER A 1 186 ? -3.302 -7.530 -7.789 1.00 97.88 186 SER A C 1
ATOM 1301 O O . SER A 1 186 ? -2.471 -6.698 -8.125 1.00 97.88 186 SER A O 1
ATOM 1303 N N . ARG A 1 187 ? -4.576 -7.193 -7.554 1.00 98.31 187 ARG A N 1
ATOM 1304 C CA . ARG A 1 187 ? -5.081 -5.814 -7.634 1.00 98.31 187 ARG A CA 1
ATOM 1305 C C . ARG A 1 187 ? -4.588 -4.936 -6.487 1.00 98.31 187 ARG A C 1
ATOM 1307 O O . ARG A 1 187 ? -4.732 -3.720 -6.568 1.00 98.31 187 ARG A O 1
ATOM 1314 N N . ASN A 1 188 ? -4.047 -5.528 -5.422 1.00 98.62 188 ASN A N 1
ATOM 1315 C CA . ASN A 1 188 ? -3.458 -4.816 -4.292 1.00 98.62 188 ASN A CA 1
ATOM 1316 C C . ASN A 1 188 ? -1.931 -4.896 -4.276 1.00 98.62 188 ASN A C 1
ATOM 1318 O O . ASN A 1 188 ? -1.343 -4.348 -3.358 1.00 98.62 188 ASN A O 1
ATOM 1322 N N . LEU A 1 189 ? -1.285 -5.572 -5.226 1.00 98.50 189 LEU A N 1
ATOM 1323 C CA . LEU A 1 189 ? 0.144 -5.861 -5.173 1.00 98.50 189 LEU A CA 1
ATOM 1324 C C . LEU A 1 189 ? 0.865 -5.315 -6.402 1.00 98.50 189 LEU A C 1
ATOM 1326 O O . LEU A 1 189 ? 0.468 -5.574 -7.535 1.00 98.50 189 LEU A O 1
ATOM 1330 N N . TRP A 1 190 ? 1.962 -4.598 -6.187 1.00 98.44 190 TRP A N 1
ATOM 1331 C CA . TRP A 1 190 ? 2.716 -3.966 -7.267 1.00 98.44 190 TRP A CA 1
ATOM 1332 C C . TRP A 1 190 ? 4.222 -3.967 -6.976 1.00 98.44 190 TRP A C 1
ATOM 1334 O O . TRP A 1 190 ? 4.635 -4.143 -5.828 1.00 98.44 190 TRP A O 1
ATOM 1344 N N . PRO A 1 191 ? 5.081 -3.820 -8.002 1.00 97.44 191 PRO A N 1
ATOM 1345 C CA . PRO A 1 191 ? 6.512 -3.713 -7.804 1.00 97.44 191 PRO A CA 1
ATOM 1346 C C . PRO A 1 191 ? 6.839 -2.278 -7.389 1.00 97.44 191 PRO A C 1
ATOM 1348 O O . PRO A 1 191 ? 7.011 -1.417 -8.255 1.00 97.44 191 PRO A O 1
ATOM 1351 N N . GLU A 1 192 ? 6.895 -2.024 -6.086 1.00 96.69 192 GLU A N 1
ATOM 1352 C CA . GLU A 1 192 ? 7.116 -0.699 -5.510 1.00 96.69 192 GLU A CA 1
ATOM 1353 C C . GLU A 1 192 ? 8.590 -0.278 -5.626 1.00 96.69 192 GLU A C 1
ATOM 1355 O O . GLU A 1 192 ? 9.471 -0.928 -5.048 1.00 96.69 192 GLU A O 1
ATOM 1360 N N . PRO A 1 193 ? 8.905 0.785 -6.392 1.00 93.94 193 PRO A N 1
ATOM 1361 C CA . PRO A 1 193 ? 10.251 1.328 -6.453 1.00 93.94 193 PRO A CA 1
ATOM 1362 C C . PRO A 1 193 ? 10.623 2.031 -5.150 1.00 93.94 193 PRO A C 1
ATOM 1364 O O . PRO A 1 193 ? 9.855 2.825 -4.623 1.00 93.94 193 PRO A O 1
ATOM 1367 N N . ASN A 1 194 ? 11.861 1.836 -4.710 1.00 91.50 194 ASN A N 1
ATOM 1368 C CA . ASN A 1 194 ? 12.453 2.647 -3.653 1.00 91.50 194 ASN A CA 1
ATOM 1369 C C . ASN A 1 194 ? 13.132 3.907 -4.242 1.00 91.50 194 ASN A C 1
ATOM 1371 O O . ASN A 1 194 ? 13.238 4.064 -5.465 1.00 91.50 194 ASN A O 1
ATOM 1375 N N . ALA A 1 195 ? 13.621 4.800 -3.381 1.00 88.94 195 ALA A N 1
ATOM 1376 C CA . ALA A 1 195 ? 14.458 5.929 -3.762 1.00 88.94 195 ALA A CA 1
ATOM 1377 C C . ALA A 1 195 ? 15.679 5.468 -4.576 1.00 88.94 195 ALA A C 1
ATOM 1379 O O . ALA A 1 195 ? 16.234 4.390 -4.355 1.00 88.94 195 ALA A O 1
ATOM 1380 N N . ALA A 1 196 ? 16.144 6.311 -5.500 1.00 86.06 196 ALA A N 1
ATOM 1381 C CA . ALA A 1 196 ? 17.221 5.944 -6.426 1.00 86.06 196 ALA A CA 1
ATOM 1382 C C . ALA A 1 196 ? 18.544 5.572 -5.722 1.00 86.06 196 ALA A C 1
ATOM 1384 O O . ALA A 1 196 ? 19.352 4.825 -6.271 1.00 86.06 196 ALA A O 1
ATOM 1385 N N . THR A 1 197 ? 18.761 6.083 -4.508 1.00 88.62 197 THR A N 1
ATOM 1386 C CA . THR A 1 197 ? 19.946 5.839 -3.672 1.00 88.62 197 THR A CA 1
ATOM 1387 C C . THR A 1 197 ? 19.755 4.724 -2.640 1.00 88.62 197 THR A C 1
ATOM 1389 O O . THR A 1 197 ? 20.667 4.468 -1.852 1.00 88.62 197 THR A O 1
ATOM 1392 N N . ALA A 1 198 ? 18.592 4.067 -2.609 1.00 87.81 198 ALA A N 1
ATOM 1393 C CA . ALA A 1 198 ? 18.278 3.069 -1.599 1.00 87.81 198 ALA A CA 1
ATOM 1394 C C . ALA A 1 198 ? 19.206 1.847 -1.683 1.00 87.81 198 ALA A C 1
ATOM 1396 O O . ALA A 1 198 ? 19.474 1.300 -2.757 1.00 87.81 198 ALA A O 1
ATOM 1397 N N . THR A 1 199 ? 19.669 1.401 -0.516 1.00 88.50 199 THR A N 1
ATOM 1398 C CA . THR A 1 199 ? 20.457 0.171 -0.327 1.00 88.50 199 THR A CA 1
ATOM 1399 C C . THR A 1 199 ? 19.715 -0.880 0.501 1.00 88.50 199 THR A C 1
ATOM 1401 O O . THR A 1 199 ? 20.169 -2.020 0.596 1.00 88.50 199 THR A O 1
ATOM 1404 N N . THR A 1 200 ? 18.570 -0.509 1.075 1.00 88.25 200 THR A N 1
ATOM 1405 C CA . THR A 1 200 ? 17.658 -1.364 1.841 1.00 88.25 200 THR A CA 1
ATOM 1406 C C . THR A 1 200 ? 16.278 -1.372 1.181 1.00 88.25 200 THR A C 1
ATOM 1408 O O . THR A 1 200 ? 16.054 -0.681 0.189 1.00 88.25 200 THR A O 1
ATOM 1411 N N . PHE A 1 201 ? 15.363 -2.182 1.715 1.00 84.44 201 PHE A N 1
ATOM 1412 C CA . PHE A 1 201 ? 13.978 -2.238 1.245 1.00 84.44 201 PHE A CA 1
ATOM 1413 C C . PHE A 1 201 ? 13.092 -1.154 1.864 1.00 84.44 201 PHE A C 1
ATOM 1415 O O . PHE A 1 201 ? 12.143 -0.744 1.221 1.00 84.44 201 PHE A O 1
ATOM 1422 N N . THR A 1 202 ? 13.453 -0.618 3.037 1.00 85.81 202 THR A N 1
ATOM 1423 C CA . THR A 1 202 ? 12.690 0.443 3.711 1.00 85.81 202 THR A CA 1
ATOM 1424 C C . THR A 1 202 ? 12.474 1.639 2.798 1.00 85.81 202 THR A C 1
ATOM 1426 O O . THR A 1 202 ? 13.441 2.183 2.253 1.00 85.81 202 THR A O 1
ATOM 1429 N N . ASN A 1 203 ? 11.225 2.062 2.655 1.00 87.00 203 ASN A N 1
ATOM 1430 C CA . ASN A 1 203 ? 10.837 3.132 1.748 1.00 87.00 203 ASN A CA 1
ATOM 1431 C C . ASN A 1 203 ? 10.003 4.211 2.481 1.00 87.00 203 ASN A C 1
ATOM 1433 O O . ASN A 1 203 ? 9.694 4.109 3.669 1.00 87.00 203 ASN A O 1
ATOM 1437 N N . ALA A 1 204 ? 9.682 5.310 1.792 1.00 90.31 204 ALA A N 1
ATOM 1438 C CA . ALA A 1 204 ? 8.956 6.431 2.396 1.00 90.31 204 ALA A CA 1
ATOM 1439 C C . ALA A 1 204 ? 7.482 6.109 2.716 1.00 90.31 204 ALA A C 1
ATOM 1441 O O . ALA A 1 204 ? 6.924 6.679 3.661 1.00 90.31 204 ALA A O 1
ATOM 1442 N N . LYS A 1 205 ? 6.856 5.198 1.961 1.00 94.75 205 LYS A N 1
ATOM 1443 C CA . LYS A 1 205 ? 5.476 4.755 2.176 1.00 94.75 205 LYS A CA 1
ATOM 1444 C C . LYS A 1 205 ? 5.334 4.012 3.501 1.00 94.75 205 LYS A C 1
ATOM 1446 O O . LYS A 1 205 ? 4.372 4.299 4.209 1.00 94.75 205 LYS A O 1
ATOM 1451 N N . ASP A 1 206 ? 6.324 3.223 3.927 1.00 95.12 206 ASP A N 1
ATOM 1452 C CA . ASP A 1 206 ? 6.325 2.543 5.239 1.00 95.12 206 ASP A CA 1
ATOM 1453 C C . ASP A 1 206 ? 5.997 3.498 6.399 1.00 95.12 206 ASP A C 1
ATOM 1455 O O . ASP A 1 206 ? 5.244 3.177 7.319 1.00 95.12 206 ASP A O 1
ATOM 1459 N N . THR A 1 207 ? 6.545 4.717 6.372 1.00 95.44 207 THR A N 1
ATOM 1460 C CA . THR A 1 207 ? 6.293 5.717 7.426 1.00 95.44 207 THR A CA 1
ATOM 1461 C C . THR A 1 207 ? 4.843 6.209 7.403 1.00 95.44 207 THR A C 1
ATOM 1463 O O . THR A 1 207 ? 4.235 6.408 8.460 1.00 95.44 207 THR A O 1
ATOM 1466 N N . VAL A 1 208 ? 4.271 6.386 6.210 1.00 97.81 208 VAL A N 1
ATOM 1467 C CA . VAL A 1 208 ? 2.866 6.775 6.033 1.00 97.81 208 VAL A CA 1
ATOM 1468 C C . VAL A 1 208 ? 1.941 5.661 6.522 1.00 97.81 208 VAL A C 1
ATOM 1470 O O . VAL A 1 208 ? 1.002 5.942 7.266 1.00 97.81 208 VAL A O 1
ATOM 1473 N N . GLU A 1 209 ? 2.228 4.410 6.168 1.00 98.25 209 GLU A N 1
ATOM 1474 C CA . GLU A 1 209 ? 1.454 3.237 6.584 1.00 98.25 209 GLU A CA 1
ATOM 1475 C C . GLU A 1 209 ? 1.404 3.086 8.099 1.00 98.25 209 GLU A C 1
ATOM 1477 O O . GLU A 1 209 ? 0.317 3.075 8.679 1.00 98.25 209 GLU A O 1
ATOM 1482 N N . ASN A 1 210 ? 2.573 3.093 8.744 1.00 98.31 210 ASN A N 1
ATOM 1483 C CA . ASN A 1 210 ? 2.693 2.997 10.196 1.00 98.31 210 ASN A CA 1
ATOM 1484 C C . ASN A 1 210 ? 1.907 4.112 10.905 1.00 98.31 210 ASN A C 1
ATOM 1486 O O . ASN A 1 210 ? 1.255 3.898 11.939 1.00 98.31 210 ASN A O 1
ATOM 1490 N N . ARG A 1 211 ? 1.949 5.335 10.358 1.00 98.44 211 ARG A N 1
ATOM 1491 C CA . ARG A 1 211 ? 1.232 6.474 10.936 1.00 98.44 211 ARG A CA 1
ATOM 1492 C C . ARG A 1 211 ? -0.277 6.345 10.756 1.00 98.44 211 ARG A C 1
ATOM 1494 O O . ARG A 1 211 ? -1.005 6.567 11.724 1.00 98.44 211 ARG A O 1
ATOM 1501 N N . LEU A 1 212 ? -0.747 5.969 9.568 1.00 98.69 212 LEU A N 1
ATOM 1502 C CA . LEU A 1 212 ? -2.166 5.719 9.308 1.00 98.69 212 LEU A CA 1
ATOM 1503 C C . LEU A 1 212 ? -2.693 4.578 10.186 1.00 98.69 212 LEU A C 1
ATOM 1505 O O . LEU A 1 212 ? -3.728 4.749 10.826 1.00 98.69 212 LEU A O 1
ATOM 1509 N N . HIS A 1 213 ? -1.960 3.467 10.302 1.00 98.75 213 HIS A N 1
ATOM 1510 C CA . HIS A 1 213 ? -2.307 2.356 11.191 1.00 98.75 213 HIS A CA 1
ATOM 1511 C C . HIS A 1 213 ? -2.464 2.844 12.633 1.00 98.75 213 HIS A C 1
ATOM 1513 O O . HIS A 1 213 ? -3.467 2.560 13.289 1.00 98.75 213 HIS A O 1
ATOM 1519 N N . THR A 1 214 ? -1.497 3.623 13.129 1.00 98.69 214 THR A N 1
ATOM 1520 C CA . THR A 1 214 ? -1.543 4.189 14.485 1.00 98.69 214 THR A CA 1
ATOM 1521 C C . THR A 1 214 ? -2.815 5.007 14.706 1.00 98.69 214 THR A C 1
ATOM 1523 O O . THR A 1 214 ? -3.489 4.834 15.720 1.00 98.69 214 THR A O 1
ATOM 1526 N N . LEU A 1 215 ? -3.173 5.870 13.753 1.00 98.62 215 LEU A N 1
ATOM 1527 C CA . LEU A 1 215 ? -4.367 6.711 13.842 1.00 98.62 215 LEU A CA 1
ATOM 1528 C C . LEU A 1 215 ? -5.664 5.891 13.766 1.00 98.62 215 LEU A C 1
ATOM 1530 O O . LEU A 1 215 ? -6.601 6.179 14.510 1.00 98.62 215 LEU A O 1
ATOM 1534 N N . VAL A 1 216 ? -5.715 4.853 12.924 1.00 98.75 216 VAL A N 1
ATOM 1535 C CA . VAL A 1 216 ? -6.856 3.925 12.845 1.00 98.75 216 VAL A CA 1
ATOM 1536 C C . VAL A 1 216 ? -7.027 3.172 14.163 1.00 98.75 216 VAL A C 1
ATOM 1538 O O . VAL A 1 216 ? -8.124 3.133 14.717 1.00 98.75 216 VAL A O 1
ATOM 1541 N N . CYS A 1 217 ? -5.951 2.612 14.714 1.00 98.69 217 CYS A N 1
ATOM 1542 C CA . CYS A 1 217 ? -6.012 1.838 15.954 1.00 98.69 217 CYS A CA 1
ATOM 1543 C C . CYS A 1 217 ? -6.237 2.692 17.206 1.00 98.69 217 CYS A C 1
ATOM 1545 O O . CYS A 1 217 ? -6.763 2.185 18.198 1.00 98.69 217 CYS A O 1
ATOM 1547 N N . ALA A 1 218 ? -5.906 3.983 17.150 1.00 98.38 218 ALA A N 1
ATOM 1548 C CA . ALA A 1 218 ? -6.297 4.970 18.153 1.00 98.38 218 ALA A CA 1
ATOM 1549 C C . ALA A 1 218 ? -7.751 5.459 17.991 1.00 98.38 218 ALA A C 1
ATOM 1551 O O . ALA A 1 218 ? -8.251 6.167 18.863 1.00 98.38 218 ALA A O 1
ATOM 1552 N N . GLY A 1 219 ? -8.434 5.108 16.894 1.00 97.75 219 GLY A N 1
ATOM 1553 C CA . GLY A 1 219 ? -9.775 5.603 16.572 1.00 97.75 219 GLY A CA 1
ATOM 1554 C C . GLY A 1 219 ? -9.812 7.078 16.156 1.00 97.75 219 GLY A C 1
ATOM 1555 O O . GLY A 1 219 ? -10.884 7.673 16.131 1.00 97.75 219 GLY A O 1
ATOM 1556 N N . THR A 1 220 ? -8.659 7.678 15.844 1.00 98.19 220 THR A N 1
ATOM 1557 C CA . THR A 1 220 ? -8.543 9.084 15.424 1.00 98.19 220 THR A CA 1
ATOM 1558 C C . THR A 1 220 ? -9.043 9.299 13.996 1.00 98.19 220 THR A C 1
ATOM 1560 O O . THR A 1 220 ? -9.617 10.341 13.701 1.00 98.19 220 THR A O 1
ATOM 1563 N N . ILE A 1 221 ? -8.847 8.314 13.115 1.00 98.25 221 ILE A N 1
ATOM 1564 C CA . ILE A 1 221 ? -9.394 8.297 11.750 1.00 98.25 221 ILE A CA 1
ATOM 1565 C C . ILE A 1 221 ? -10.126 6.977 11.505 1.00 98.25 221 ILE A C 1
ATOM 1567 O O . ILE A 1 221 ? -9.859 5.971 12.166 1.00 98.25 221 ILE A O 1
ATOM 1571 N N . THR A 1 222 ? -11.045 6.956 10.540 1.00 98.19 222 THR A N 1
ATOM 1572 C CA . THR A 1 222 ? -11.738 5.718 10.164 1.00 98.19 222 THR A CA 1
ATOM 1573 C C . THR A 1 222 ? -10.842 4.827 9.302 1.00 98.19 222 THR A C 1
ATOM 1575 O O . THR A 1 222 ? -10.011 5.313 8.535 1.00 98.19 222 THR A O 1
ATOM 1578 N N . LEU A 1 223 ? -11.057 3.507 9.377 1.00 98.56 223 LEU A N 1
ATOM 1579 C CA . LEU A 1 223 ? -10.398 2.539 8.493 1.00 98.56 223 LEU A CA 1
ATOM 1580 C C . LEU A 1 223 ? -10.616 2.890 7.011 1.00 98.56 223 LEU A C 1
ATOM 1582 O O . LEU A 1 223 ? -9.669 2.873 6.236 1.00 98.56 223 LEU A O 1
ATOM 1586 N N . ALA A 1 224 ? -11.850 3.248 6.640 1.00 97.81 224 ALA A N 1
ATOM 1587 C CA . ALA A 1 224 ? -12.194 3.611 5.267 1.00 97.81 224 ALA A CA 1
ATOM 1588 C C . ALA A 1 224 ? -11.424 4.854 4.791 1.00 97.81 224 ALA A C 1
ATOM 1590 O O . ALA A 1 224 ? -10.828 4.812 3.723 1.00 97.81 224 ALA A O 1
ATOM 1591 N N . SER A 1 225 ? -11.341 5.907 5.618 1.00 97.69 225 SER A N 1
ATOM 1592 C CA . SER A 1 225 ? -10.573 7.119 5.291 1.00 97.69 225 SER A CA 1
ATOM 1593 C C . SER A 1 225 ? -9.102 6.799 5.002 1.00 97.69 225 SER A C 1
ATOM 1595 O O . SER A 1 225 ? -8.553 7.240 3.995 1.00 97.69 225 SER A O 1
ATOM 1597 N N . ALA A 1 226 ? -8.473 5.966 5.839 1.00 98.50 226 ALA A N 1
ATOM 1598 C CA . ALA A 1 226 ? -7.090 5.547 5.628 1.00 98.50 226 ALA A CA 1
ATOM 1599 C C . ALA A 1 226 ? -6.912 4.708 4.348 1.00 98.50 226 ALA A C 1
ATOM 1601 O O . ALA A 1 226 ? -5.967 4.944 3.595 1.00 98.50 226 ALA A O 1
ATOM 1602 N N . GLN A 1 227 ? -7.816 3.753 4.095 1.00 98.69 227 GLN A N 1
ATOM 1603 C CA . GLN A 1 227 ? -7.790 2.880 2.914 1.00 98.69 227 GLN A CA 1
ATOM 1604 C C . GLN A 1 227 ? -7.967 3.669 1.611 1.00 98.69 227 GLN A C 1
ATOM 1606 O O . GLN A 1 227 ? -7.177 3.501 0.683 1.00 98.69 227 GLN A O 1
ATOM 1611 N N . ASP A 1 228 ? -8.963 4.552 1.553 1.00 97.88 228 ASP A N 1
ATOM 1612 C CA . ASP A 1 228 ? -9.251 5.356 0.364 1.00 97.88 228 ASP A CA 1
ATOM 1613 C C . ASP A 1 228 ? -8.106 6.342 0.079 1.00 97.88 228 ASP A C 1
ATOM 1615 O O . ASP A 1 228 ? -7.670 6.494 -1.067 1.00 97.88 228 ASP A O 1
ATOM 1619 N N . ALA A 1 229 ? -7.561 6.971 1.126 1.00 98.00 229 ALA A N 1
ATOM 1620 C CA . ALA A 1 229 ? -6.460 7.916 0.994 1.00 98.00 229 ALA A CA 1
ATOM 1621 C C . ALA A 1 229 ? -5.174 7.247 0.478 1.00 98.00 229 ALA A C 1
ATOM 1623 O O . ALA A 1 229 ? -4.552 7.764 -0.457 1.00 98.00 229 ALA A O 1
ATOM 1624 N N . ILE A 1 230 ? -4.781 6.097 1.047 1.00 98.38 230 ILE A N 1
ATOM 1625 C CA . ILE A 1 230 ? -3.542 5.410 0.648 1.00 98.38 230 ILE A CA 1
ATOM 1626 C C . ILE A 1 230 ? -3.640 4.797 -0.751 1.00 98.38 230 ILE A C 1
ATOM 1628 O O . ILE A 1 230 ? -2.695 4.925 -1.531 1.00 98.38 230 ILE A O 1
ATOM 1632 N N . ALA A 1 231 ? -4.791 4.216 -1.103 1.00 98.06 231 ALA A N 1
ATOM 1633 C CA . ALA A 1 231 ? -5.006 3.630 -2.422 1.00 98.06 231 ALA A CA 1
ATOM 1634 C C . ALA A 1 231 ? -5.002 4.683 -3.540 1.00 98.06 231 ALA A C 1
ATOM 1636 O O . ALA A 1 231 ? -4.519 4.427 -4.643 1.00 98.06 231 ALA A O 1
ATOM 1637 N N . SER A 1 232 ? -5.506 5.886 -3.256 1.00 96.81 232 SER A N 1
ATOM 1638 C CA . SER A 1 232 ? -5.508 6.991 -4.216 1.00 96.81 232 SER A CA 1
ATOM 1639 C C . SER A 1 232 ? -4.102 7.556 -4.446 1.00 96.81 232 SER A C 1
ATOM 1641 O O . SER A 1 232 ? -3.614 7.617 -5.587 1.00 96.81 232 SER A O 1
ATOM 1643 N N . ASN A 1 233 ? -3.445 7.969 -3.356 1.00 97.12 233 ASN A N 1
ATOM 1644 C CA . ASN A 1 233 ? -2.115 8.562 -3.378 1.00 97.12 233 ASN A CA 1
ATOM 1645 C C . ASN A 1 233 ? -1.464 8.498 -1.987 1.00 97.12 233 ASN A C 1
ATOM 1647 O O . ASN A 1 233 ? -1.665 9.386 -1.151 1.00 97.12 233 ASN A O 1
ATOM 1651 N N . TRP A 1 234 ? -0.611 7.495 -1.774 1.00 97.19 234 TRP A N 1
ATOM 1652 C CA . TRP A 1 234 ? 0.103 7.305 -0.511 1.00 97.19 234 TRP A CA 1
ATOM 1653 C C . TRP A 1 234 ? 0.947 8.522 -0.094 1.00 97.19 234 TRP A C 1
ATOM 1655 O O . TRP A 1 234 ? 1.059 8.796 1.097 1.00 97.19 234 TRP A O 1
ATOM 1665 N N . THR A 1 235 ? 1.472 9.317 -1.038 1.00 96.31 235 THR A N 1
ATOM 1666 C CA . THR A 1 235 ? 2.320 10.486 -0.713 1.00 96.31 235 THR A CA 1
ATOM 1667 C C . THR A 1 235 ? 1.549 11.604 -0.004 1.00 96.31 235 THR A C 1
ATOM 1669 O O . THR A 1 235 ? 2.128 12.378 0.754 1.00 96.31 235 THR A O 1
ATOM 1672 N N . THR A 1 236 ? 0.232 11.674 -0.216 1.00 96.62 236 THR A N 1
ATOM 1673 C CA . THR A 1 236 ? -0.670 12.656 0.408 1.00 96.62 236 THR A CA 1
ATOM 1674 C C . THR A 1 236 ? -1.627 12.027 1.417 1.00 96.62 236 THR A C 1
ATOM 1676 O O . THR A 1 236 ? -2.408 12.741 2.046 1.00 96.62 236 THR A O 1
ATOM 1679 N N . ALA A 1 237 ? -1.594 10.702 1.577 1.00 97.38 237 ALA A N 1
ATOM 1680 C CA . ALA A 1 237 ? -2.630 9.957 2.280 1.00 97.38 237 ALA A CA 1
ATOM 1681 C C . ALA A 1 237 ? -2.792 10.384 3.737 1.00 97.38 237 ALA A C 1
ATOM 1683 O O . ALA A 1 237 ? -3.916 10.497 4.214 1.00 97.38 237 ALA A O 1
ATOM 1684 N N . LEU A 1 238 ? -1.688 10.685 4.427 1.00 96.75 238 LEU A N 1
ATOM 1685 C CA . LEU A 1 238 ? -1.746 11.142 5.811 1.00 96.75 238 LEU A CA 1
ATOM 1686 C C . LEU A 1 238 ? -2.537 12.450 5.945 1.00 96.75 238 LEU A C 1
ATOM 1688 O O . LEU A 1 238 ? -3.426 12.528 6.782 1.00 96.75 238 LEU A O 1
ATOM 1692 N N . ALA A 1 239 ? -2.255 13.439 5.093 1.00 96.31 239 ALA A N 1
ATOM 1693 C CA . ALA A 1 239 ? -2.943 14.728 5.118 1.00 96.31 239 ALA A CA 1
ATOM 1694 C C . ALA A 1 239 ? -4.422 14.601 4.724 1.00 96.31 239 ALA A C 1
ATOM 1696 O O . ALA A 1 239 ? -5.288 15.210 5.349 1.00 96.31 239 ALA A O 1
ATOM 1697 N N . VAL A 1 240 ? -4.718 13.785 3.706 1.00 96.38 240 VAL A N 1
ATOM 1698 C CA . VAL A 1 240 ? -6.094 13.536 3.251 1.00 96.38 240 VAL A CA 1
ATOM 1699 C C . VAL A 1 240 ? -6.904 12.819 4.331 1.00 96.38 240 VAL A C 1
ATOM 1701 O O . VAL A 1 240 ? -8.027 13.226 4.618 1.00 96.38 240 VAL A O 1
ATOM 1704 N N . ALA A 1 241 ? -6.338 11.788 4.962 1.00 95.75 241 ALA A N 1
ATOM 1705 C CA . ALA A 1 241 ? -7.065 10.956 5.914 1.00 95.75 241 ALA A CA 1
ATOM 1706 C C . ALA A 1 241 ? -7.351 11.659 7.250 1.00 95.75 241 ALA A C 1
ATOM 1708 O O . ALA A 1 241 ? -8.338 11.320 7.907 1.00 95.75 241 ALA A O 1
ATOM 1709 N N . THR A 1 242 ? -6.508 12.614 7.661 1.00 93.12 242 THR A N 1
ATOM 1710 C CA . THR A 1 242 ? -6.705 13.394 8.896 1.00 93.12 242 THR A CA 1
ATOM 1711 C C . THR A 1 242 ? -7.567 14.640 8.704 1.00 93.12 242 THR A C 1
ATOM 1713 O O . THR A 1 242 ? -8.031 15.193 9.697 1.00 93.12 242 THR A O 1
ATOM 1716 N N . GLY A 1 243 ? -7.780 15.085 7.459 1.00 82.38 243 GLY A N 1
ATOM 1717 C CA . GLY A 1 243 ? -8.443 16.353 7.149 1.00 82.38 243 GLY A CA 1
ATOM 1718 C C . GLY A 1 243 ? -7.704 17.584 7.709 1.00 82.38 243 GLY A C 1
ATOM 1719 O O . GLY A 1 243 ? -6.656 17.456 8.350 1.00 82.38 243 GLY A O 1
ATOM 1720 N N . PRO A 1 244 ? -8.224 18.802 7.476 1.00 58.84 244 PRO A N 1
ATOM 1721 C CA . PRO A 1 244 ? -7.867 19.955 8.291 1.00 58.84 244 PRO A CA 1
ATOM 1722 C C . PRO A 1 244 ? -8.453 19.758 9.696 1.00 58.84 244 PRO A C 1
ATOM 1724 O O . PRO A 1 244 ? -9.653 19.519 9.833 1.00 58.84 244 PRO A O 1
ATOM 1727 N N . SER A 1 245 ? -7.611 19.839 10.730 1.00 45.28 245 SER A N 1
ATOM 1728 C CA . SER A 1 245 ? -8.051 19.832 12.129 1.00 45.28 245 SER A CA 1
ATOM 1729 C C . SER A 1 245 ? -9.190 20.843 12.307 1.00 45.28 245 SER A C 1
ATOM 1731 O O . SER A 1 245 ? -8.988 22.028 12.039 1.00 45.28 245 SER A O 1
ATOM 1733 N N . SER A 1 246 ? -10.382 20.369 12.680 1.00 36.59 246 SER A N 1
ATOM 1734 C CA . SER A 1 246 ? -11.510 21.237 13.054 1.00 36.59 246 SER A CA 1
ATOM 1735 C C . SER A 1 246 ? -11.327 21.799 14.457 1.00 36.59 246 SER A C 1
ATOM 1737 O O . SER A 1 246 ? -10.741 21.077 15.297 1.00 36.59 246 SER A O 1
#